Protein AF-A0A2E7IJ55-F1 (afdb_monomer_lite)

Secondary structure (DSSP, 8-state):
-HHHHHHHHHHHHHHHHHHHHH-TT--PPPPPHHHHHSSEEEETTEEEEEPPPEEETTEEE--EESSS-TT-----EE-BTTTTBSGGGTEEE-BTTB-EEEEEE---SSHHHHHHHHHHHHHHHHHTSEEEEEEEEEEEEEEEETTEEEEEEEEEEEEEE--TTPPPEEEEEEEEETTEEEEEEEE-S-TTTTT-----TT--EEEEEEES--TT--HHHHHHHHHHHHHHHHHHHH---EEEEEEEEE-STT--EEEEEEEEEEEEEEEEEEEEEEEE--TTSPPEEEEEEEE----

Foldseek 3Di:
DVQLVLQLVQLQVQVVVVCCVPPVPDPDDRDDSVQSVAQWDADPNQIWGWEDWDDDPPGTHIHIDSDPPSPPDLPAAAADLQVCVVVCNFKFAQDPVFGKFKFKFAADPDPVNSVVNSVVLRVVVLLLQWKKKKKKKWKWKWKDKPPDIDIDIDIDIDIGGDPPDRADWDWDHWHDYDRMIMTMIGGDDDPPPSDPVPPDPPWAKFKFKDFDADPVRDPSVSQVVQSRNSVVRSQVVVDKDFPDWDWDWDDDPDIIMIIIMTIIIGIDIFTKHWRMWGWNDDVVGGIMIMTMIITHDDD

pLDDT: mean 72.98, std 12.73, range [41.62, 91.88]

Radius of gyration: 24.18 Å; chains: 1; bounding box: 62×49×76 Å

Structure (mmCIF, N/CA/C/O backbone):
data_AF-A0A2E7IJ55-F1
#
_entry.id   AF-A0A2E7IJ55-F1
#
loop_
_atom_site.group_PDB
_atom_site.id
_atom_site.type_symbol
_atom_site.label_atom_id
_atom_site.label_alt_id
_atom_site.label_comp_id
_atom_site.label_asym_id
_atom_site.label_entity_id
_atom_site.label_seq_id
_atom_site.pdbx_PDB_ins_code
_atom_site.Cartn_x
_atom_site.Cartn_y
_atom_site.Cartn_z
_atom_site.occupancy
_atom_site.B_iso_or_equiv
_atom_site.auth_seq_id
_atom_site.auth_comp_id
_atom_site.auth_asym_id
_atom_site.auth_atom_id
_atom_site.pdbx_PDB_model_num
ATOM 1 N N . MET A 1 1 ? -5.098 1.304 41.381 1.00 43.41 1 MET A N 1
ATOM 2 C CA . MET A 1 1 ? -4.879 2.755 41.183 1.00 43.41 1 MET A CA 1
ATOM 3 C C . MET A 1 1 ? -4.094 3.105 39.908 1.00 43.41 1 MET A C 1
ATOM 5 O O . MET A 1 1 ? -4.356 4.162 39.362 1.00 43.41 1 MET A O 1
ATOM 9 N N . ASN A 1 2 ? -3.230 2.239 39.348 1.00 54.25 2 ASN A N 1
ATOM 10 C CA . ASN A 1 2 ? -2.450 2.571 38.132 1.00 54.25 2 ASN A CA 1
ATOM 11 C C . ASN A 1 2 ? -3.228 2.546 36.795 1.00 54.25 2 ASN A C 1
ATOM 13 O O . ASN A 1 2 ? -2.790 3.169 35.832 1.00 54.25 2 ASN A O 1
ATOM 17 N N . GLY A 1 3 ? -4.371 1.852 36.720 1.00 56.28 3 GLY A N 1
ATOM 18 C CA . GLY A 1 3 ? -5.164 1.738 35.485 1.00 56.28 3 GLY A CA 1
ATOM 19 C C . GLY A 1 3 ? -5.800 3.061 35.047 1.00 56.28 3 GLY A C 1
ATOM 20 O O . GLY A 1 3 ? -5.590 3.494 33.923 1.00 56.28 3 GLY A O 1
ATOM 21 N N . GLN A 1 4 ? -6.491 3.760 35.954 1.00 64.12 4 GLN A N 1
ATOM 22 C CA . GLN A 1 4 ? -7.187 5.023 35.647 1.00 64.12 4 GLN A CA 1
ATOM 23 C C . GLN A 1 4 ? -6.240 6.140 35.179 1.00 64.12 4 GLN A C 1
ATOM 25 O O . GLN A 1 4 ? -6.573 6.886 34.262 1.00 64.12 4 GLN A O 1
ATOM 30 N N . LEU A 1 5 ? -5.030 6.213 35.744 1.00 68.62 5 LEU A N 1
ATOM 31 C CA . LEU A 1 5 ? -4.016 7.181 35.318 1.00 68.62 5 LEU A CA 1
ATOM 32 C C . LEU A 1 5 ? -3.516 6.889 33.890 1.00 68.62 5 LEU A C 1
ATOM 34 O O . LEU A 1 5 ? -3.349 7.800 33.080 1.00 68.62 5 LEU A O 1
ATOM 38 N N . ALA A 1 6 ? -3.318 5.608 33.558 1.00 66.25 6 ALA A N 1
ATOM 39 C CA . ALA A 1 6 ? -2.905 5.184 32.221 1.00 66.25 6 ALA A CA 1
ATOM 40 C C . ALA A 1 6 ? -3.990 5.463 31.165 1.00 66.25 6 ALA A C 1
ATOM 42 O O . ALA A 1 6 ? -3.679 5.894 30.053 1.00 66.25 6 ALA A O 1
ATOM 43 N N . VAL A 1 7 ? -5.262 5.276 31.530 1.00 69.69 7 VAL A N 1
ATOM 44 C CA . VAL A 1 7 ? -6.423 5.621 30.698 1.00 69.69 7 VAL A CA 1
ATOM 45 C C . VAL A 1 7 ? -6.457 7.116 30.401 1.00 69.69 7 VAL A C 1
ATOM 47 O O . VAL A 1 7 ? -6.506 7.499 29.232 1.00 69.69 7 VAL A O 1
ATOM 50 N N . ALA A 1 8 ? -6.395 7.955 31.439 1.00 72.19 8 ALA A N 1
ATOM 51 C CA . ALA A 1 8 ? -6.446 9.409 31.300 1.00 72.19 8 ALA A CA 1
ATOM 52 C C . ALA A 1 8 ? -5.318 9.919 30.391 1.00 72.19 8 ALA A C 1
ATOM 54 O O . ALA A 1 8 ? -5.567 10.668 29.445 1.00 72.19 8 ALA A O 1
ATOM 55 N N . HIS A 1 9 ? -4.096 9.410 30.585 1.00 74.25 9 HIS A N 1
ATOM 56 C CA . HIS A 1 9 ? -2.952 9.752 29.744 1.00 74.25 9 HIS A CA 1
ATOM 57 C C . HIS A 1 9 ? -3.144 9.316 28.280 1.00 74.25 9 HIS A C 1
ATOM 59 O O . HIS A 1 9 ? -2.818 10.064 27.354 1.00 74.25 9 HIS A O 1
ATOM 65 N N . SER A 1 10 ? -3.708 8.126 28.035 1.00 73.00 10 SER A N 1
ATOM 66 C CA . SER A 1 10 ? -4.014 7.677 26.670 1.00 73.00 10 SER A CA 1
ATOM 67 C C . SER A 1 10 ? -5.086 8.539 26.003 1.00 73.00 10 SER A C 1
ATOM 69 O O . SER A 1 10 ? -4.932 8.892 24.833 1.00 73.00 10 SER A O 1
ATOM 71 N N . ARG A 1 11 ? -6.167 8.870 26.717 1.00 76.50 11 ARG A N 1
ATOM 72 C CA . ARG A 1 11 ? -7.261 9.703 26.197 1.00 76.50 11 ARG A CA 1
ATOM 73 C C . ARG A 1 11 ? -6.762 11.111 25.870 1.00 76.50 11 ARG A C 1
ATOM 75 O O . ARG A 1 11 ? -7.024 11.621 24.783 1.00 76.50 11 ARG A O 1
ATOM 82 N N . GLN A 1 12 ? -5.941 11.690 26.743 1.00 76.81 12 GLN A N 1
ATOM 83 C CA . GLN A 1 12 ? -5.331 13.001 26.527 1.00 76.81 12 GLN A CA 1
ATOM 84 C C . GLN A 1 12 ? -4.370 13.014 25.325 1.00 76.81 12 GLN A C 1
ATOM 86 O O . GLN A 1 12 ? -4.337 13.982 24.564 1.00 76.81 12 GLN A O 1
ATOM 91 N N . ALA A 1 13 ? -3.615 11.935 25.102 1.00 72.06 13 ALA A N 1
ATOM 92 C CA . ALA A 1 13 ? -2.754 11.804 23.926 1.00 72.06 13 ALA A CA 1
ATOM 93 C C . ALA A 1 13 ? -3.558 11.708 22.615 1.00 72.06 13 ALA A C 1
ATOM 95 O O . ALA A 1 13 ? -3.203 12.362 21.630 1.00 72.06 13 ALA A O 1
ATOM 96 N N . ALA A 1 14 ? -4.651 10.936 22.604 1.00 69.56 14 ALA A N 1
ATOM 97 C CA . ALA A 1 14 ? -5.550 10.833 21.452 1.00 69.56 14 ALA A CA 1
ATOM 98 C C . ALA A 1 14 ? -6.168 12.196 21.100 1.00 69.56 14 ALA A C 1
ATOM 100 O O . ALA A 1 14 ? -6.183 12.592 19.934 1.00 69.56 14 ALA A O 1
ATOM 101 N N . LEU A 1 15 ? -6.585 12.949 22.118 1.00 73.00 15 LEU A N 1
ATOM 102 C CA . LEU A 1 15 ? -7.134 14.296 21.981 1.00 73.00 15 LEU A CA 1
ATOM 103 C C . LEU A 1 15 ? -6.154 15.303 21.410 1.00 73.00 15 LEU A C 1
ATOM 105 O O . LEU A 1 15 ? -6.480 15.970 20.434 1.00 73.00 15 LEU A O 1
ATOM 109 N N . ARG A 1 16 ? -4.939 15.378 21.967 1.00 71.56 16 ARG A N 1
ATOM 110 C CA . ARG A 1 16 ? -3.896 16.268 21.436 1.00 71.56 16 ARG A CA 1
ATOM 111 C C . ARG A 1 16 ? -3.667 16.007 19.954 1.00 71.56 16 ARG A C 1
ATOM 113 O O . ARG A 1 16 ? -3.487 16.938 19.175 1.00 71.56 16 ARG A O 1
ATOM 120 N N . ARG A 1 17 ? -3.698 14.736 19.543 1.00 68.94 17 ARG A N 1
ATOM 121 C CA . ARG A 1 17 ? -3.540 14.377 18.136 1.00 68.94 17 ARG A CA 1
ATOM 122 C C . ARG A 1 17 ? -4.743 14.795 17.291 1.00 68.94 17 ARG A C 1
ATOM 124 O O . ARG A 1 17 ? -4.533 15.320 16.203 1.00 68.94 17 ARG A O 1
ATOM 131 N N . ALA A 1 18 ? -5.963 14.598 17.784 1.00 67.25 18 ALA A N 1
ATOM 132 C CA . ALA A 1 18 ? -7.181 15.039 17.108 1.00 67.25 18 ALA A CA 1
ATOM 133 C C . ALA A 1 18 ? -7.216 16.569 16.939 1.00 67.25 18 ALA A C 1
ATOM 135 O O . ALA A 1 18 ? -7.477 17.052 15.843 1.00 67.25 18 ALA A O 1
ATOM 136 N N . GLN A 1 19 ? -6.857 17.328 17.975 1.00 69.81 19 GLN A N 1
ATOM 137 C CA . GLN A 1 19 ? -6.810 18.795 17.952 1.00 69.81 19 GLN A CA 1
ATOM 138 C C . GLN A 1 19 ? -5.801 19.333 16.930 1.00 69.81 19 GLN A C 1
ATOM 140 O O . GLN A 1 19 ? -6.153 20.190 16.127 1.00 69.81 19 GLN A O 1
ATOM 145 N N . VAL A 1 20 ? -4.583 18.776 16.884 1.00 65.94 20 VAL A N 1
ATOM 146 C CA . VAL A 1 20 ? -3.567 19.156 15.880 1.00 65.94 20 VAL A CA 1
ATOM 147 C C . VAL A 1 20 ? -4.073 18.951 14.450 1.00 65.94 20 VAL A C 1
ATOM 149 O O . VAL A 1 20 ? -3.713 19.705 13.550 1.00 65.94 20 VAL A O 1
ATOM 152 N N . VAL A 1 21 ? -4.894 17.926 14.229 1.00 62.09 21 VAL A N 1
ATOM 153 C CA . VAL A 1 21 ? -5.399 17.575 12.898 1.00 62.09 21 VAL A CA 1
ATOM 154 C C . VAL A 1 21 ? -6.645 18.385 12.519 1.00 62.09 21 VAL A C 1
ATOM 156 O O . VAL A 1 21 ? -6.810 18.723 11.350 1.00 62.09 21 VAL A O 1
ATOM 159 N N . LEU A 1 22 ? -7.524 18.686 13.476 1.00 61.50 22 LEU A N 1
ATOM 160 C CA . LEU A 1 22 ? -8.863 19.226 13.211 1.00 61.50 22 LEU A CA 1
ATOM 161 C C . LEU A 1 22 ? -8.999 20.726 13.490 1.00 61.50 22 LEU A C 1
ATOM 163 O O . LEU A 1 22 ? -9.831 21.373 12.861 1.00 61.50 22 LEU A O 1
ATOM 167 N N . ALA A 1 23 ? -8.199 21.277 14.403 1.00 59.09 23 ALA A N 1
ATOM 168 C CA . ALA A 1 23 ? -8.244 22.683 14.797 1.00 59.09 23 ALA A CA 1
ATOM 169 C C . ALA A 1 23 ? -6.822 23.241 15.027 1.00 59.09 23 ALA A C 1
ATOM 171 O O . ALA A 1 23 ? -6.487 23.662 16.134 1.00 59.09 23 ALA A O 1
ATOM 172 N N . PRO A 1 24 ? -5.956 23.270 13.992 1.00 54.06 24 PRO A N 1
ATOM 173 C CA . PRO A 1 24 ? -4.534 23.622 14.122 1.00 54.06 24 PRO A CA 1
ATOM 174 C C . PRO A 1 24 ? -4.261 25.062 14.600 1.00 54.06 24 PRO A C 1
ATOM 176 O O . PRO A 1 24 ? -3.116 25.392 14.903 1.00 54.06 24 PRO A O 1
ATOM 179 N N . HIS A 1 25 ? -5.289 25.916 14.665 1.00 52.59 25 HIS A N 1
ATOM 180 C CA . HIS A 1 25 ? -5.194 27.325 15.060 1.00 52.59 25 HIS A CA 1
ATOM 181 C C . HIS A 1 25 ? -5.970 27.671 16.341 1.00 52.59 25 HIS A C 1
ATOM 183 O O . HIS A 1 25 ? -5.949 28.828 16.755 1.00 52.59 25 HIS A O 1
ATOM 189 N N . GLU A 1 26 ? -6.628 26.705 16.989 1.00 53.97 26 GLU A N 1
ATOM 190 C CA . GLU A 1 26 ? -7.281 26.942 18.279 1.00 53.97 26 GLU A CA 1
ATOM 191 C C . GLU A 1 26 ? -6.365 26.529 19.435 1.00 53.97 26 GLU A C 1
ATOM 193 O O . GLU A 1 26 ? -6.099 25.349 19.667 1.00 53.97 26 GLU A O 1
ATOM 198 N N . SER A 1 27 ? -5.905 27.518 20.202 1.00 46.56 27 SER A N 1
ATOM 199 C CA . SER A 1 27 ? -5.270 27.304 21.502 1.00 46.56 27 SER A CA 1
ATOM 200 C C . SER A 1 27 ? -6.331 26.840 22.498 1.00 46.56 27 SER A C 1
ATOM 202 O O . SER A 1 27 ? -7.032 27.663 23.082 1.00 46.56 27 SER A O 1
ATOM 204 N N . GLN A 1 28 ? -6.481 25.531 22.686 1.00 56.62 28 GLN A N 1
ATOM 205 C CA . GLN A 1 28 ? -7.417 25.000 23.676 1.00 56.62 28 GLN A CA 1
ATOM 206 C C . GLN A 1 28 ? -6.698 24.648 24.981 1.00 56.62 28 GLN A C 1
ATOM 208 O O . GLN A 1 28 ? -5.641 24.013 24.985 1.00 56.62 28 GLN A O 1
ATOM 213 N N . SER A 1 29 ? -7.291 25.078 26.097 1.00 56.31 29 SER A N 1
ATOM 214 C CA . SER A 1 29 ? -6.850 24.755 27.454 1.00 56.31 29 SER A CA 1
ATOM 215 C C . SER A 1 29 ? -6.756 23.237 27.666 1.00 56.31 29 SER A C 1
ATOM 217 O O . SER A 1 29 ? -7.538 22.487 27.073 1.00 56.31 29 SER A O 1
ATOM 219 N N . PRO A 1 30 ? -5.829 22.755 28.515 1.00 58.97 30 PRO A N 1
ATOM 220 C CA . PRO A 1 30 ? -5.808 21.350 28.902 1.00 58.97 30 PRO A CA 1
ATOM 221 C C . PRO A 1 30 ? -7.166 20.963 29.501 1.00 58.97 30 PRO A C 1
ATOM 223 O O . PRO A 1 30 ? -7.660 21.626 30.410 1.00 58.97 30 PRO A O 1
ATOM 226 N N . LEU A 1 31 ? -7.768 19.909 28.950 1.00 64.44 31 LEU A N 1
ATOM 227 C CA . LEU A 1 31 ? -9.049 19.369 29.406 1.00 64.44 31 LEU A CA 1
ATOM 228 C C . LEU A 1 31 ? -8.930 18.857 30.846 1.00 64.44 31 LEU A C 1
ATOM 230 O O . LEU A 1 31 ? -7.876 18.344 31.231 1.00 64.44 31 LEU A O 1
ATOM 234 N N . THR A 1 32 ? -10.003 18.992 31.626 1.00 67.81 32 THR A N 1
ATOM 235 C CA . THR A 1 32 ? -10.054 18.508 33.012 1.00 67.81 32 THR A CA 1
ATOM 236 C C . THR A 1 32 ? -10.150 16.980 33.062 1.00 67.81 32 THR A C 1
ATOM 238 O O . THR A 1 32 ? -10.613 16.337 32.116 1.00 67.81 32 THR A O 1
ATOM 241 N N . ASP A 1 33 ? -9.753 16.377 34.185 1.00 66.25 33 ASP A N 1
ATOM 242 C CA . ASP A 1 33 ? -9.856 14.924 34.392 1.00 66.25 33 ASP A CA 1
ATOM 243 C C . ASP A 1 33 ? -11.303 14.411 34.245 1.00 66.25 33 ASP A C 1
ATOM 245 O O . ASP A 1 33 ? -11.531 13.300 33.768 1.00 66.25 33 ASP A O 1
ATOM 249 N N . GLU A 1 34 ? -12.295 15.246 34.563 1.00 65.75 34 GLU A N 1
ATOM 250 C CA . GLU A 1 34 ? -13.725 14.963 34.378 1.00 65.75 34 GLU A CA 1
ATOM 251 C C . GLU A 1 34 ? -14.118 14.878 32.896 1.00 65.75 34 GLU A C 1
ATOM 253 O O . GLU A 1 34 ? -14.890 14.002 32.499 1.00 65.75 34 GLU A O 1
ATOM 258 N N . GLN A 1 35 ? -13.540 15.733 32.047 1.00 67.44 35 GLN A N 1
ATOM 259 C CA . GLN A 1 35 ? -13.745 15.682 30.597 1.00 67.44 35 GLN A CA 1
ATOM 260 C C . GLN A 1 35 ? -13.053 14.467 29.969 1.00 67.44 35 GLN A C 1
ATOM 262 O O . GLN A 1 35 ? -13.577 13.888 29.020 1.00 67.44 35 GLN A O 1
ATOM 267 N N . LEU A 1 36 ? -11.908 14.044 30.512 1.00 67.12 36 LEU A N 1
ATOM 268 C CA . LEU A 1 36 ? -11.231 12.810 30.099 1.00 67.12 36 LEU A CA 1
ATOM 269 C C . LEU A 1 36 ? -11.975 11.552 30.564 1.00 67.12 36 LEU A C 1
ATOM 271 O O . LEU A 1 36 ? -11.891 10.518 29.899 1.00 67.12 36 LEU A O 1
ATOM 275 N N . ALA A 1 37 ? -12.701 11.624 31.680 1.00 67.88 37 ALA A N 1
ATOM 276 C CA . ALA A 1 37 ? -13.538 10.535 32.175 1.00 67.88 37 ALA A CA 1
ATOM 277 C C . ALA A 1 37 ? -14.821 10.353 31.345 1.00 67.88 37 ALA A C 1
ATOM 279 O O . ALA A 1 37 ? -15.319 9.229 31.233 1.00 67.88 37 ALA A O 1
ATOM 280 N N . SER A 1 38 ? -15.322 11.423 30.716 1.00 73.69 38 SER A N 1
ATOM 281 C CA . SER A 1 38 ? -16.431 11.351 29.760 1.00 73.69 38 SER A CA 1
ATOM 282 C C . SER A 1 38 ? -16.091 10.443 28.572 1.00 73.69 38 SER A C 1
ATOM 284 O O . SER A 1 38 ? -14.956 10.397 28.102 1.00 73.69 38 SER A O 1
ATOM 286 N N . ASN A 1 39 ? -17.092 9.727 28.054 1.00 74.19 39 ASN A N 1
ATOM 287 C CA . ASN A 1 39 ? -16.965 8.941 26.821 1.00 74.19 39 ASN A CA 1
ATOM 288 C C . ASN A 1 39 ? -17.218 9.780 25.561 1.00 74.19 39 ASN A C 1
ATOM 290 O O . ASN A 1 39 ? -17.130 9.253 24.458 1.00 74.19 39 ASN A O 1
ATOM 294 N N . HIS A 1 40 ? -17.551 11.059 25.718 1.00 81.06 40 HIS A N 1
ATOM 295 C CA . HIS A 1 40 ? -17.883 11.988 24.642 1.00 81.06 40 HIS A CA 1
ATOM 296 C C . HIS A 1 40 ? -17.177 13.322 24.863 1.00 81.06 40 HIS A C 1
ATOM 298 O O . HIS A 1 40 ? -17.048 13.791 25.998 1.00 81.06 40 HIS A O 1
ATOM 304 N N . ILE A 1 41 ? -16.718 13.916 23.769 1.00 79.44 41 ILE A N 1
ATOM 305 C CA . ILE A 1 41 ? -16.082 15.221 23.748 1.00 79.44 41 ILE A CA 1
ATOM 306 C C . ILE A 1 41 ? -16.354 15.928 22.424 1.00 79.44 41 ILE A C 1
ATOM 308 O O . ILE A 1 41 ? -16.249 15.329 21.359 1.00 79.44 41 ILE A O 1
ATOM 312 N N . SER A 1 42 ? -16.663 17.221 22.485 1.00 76.75 42 SER A N 1
ATOM 313 C CA . SER A 1 42 ? -16.827 18.053 21.293 1.00 76.75 42 SER A CA 1
ATOM 314 C C . SER A 1 42 ? -15.564 18.882 21.058 1.00 76.75 42 SER A C 1
ATOM 316 O O . SER A 1 42 ? -15.086 19.561 21.967 1.00 76.75 42 SER A O 1
ATOM 318 N N . ILE A 1 43 ? -15.003 18.811 19.851 1.00 72.31 43 ILE A N 1
ATOM 319 C CA . ILE A 1 43 ? -13.802 19.550 19.440 1.00 72.31 43 ILE A CA 1
ATOM 320 C C . ILE A 1 43 ? -14.143 20.312 18.163 1.00 72.31 43 ILE A C 1
ATOM 322 O O . ILE A 1 43 ? -14.501 19.697 17.158 1.00 72.31 43 ILE A O 1
ATOM 326 N N . ALA A 1 44 ? -14.031 21.645 18.196 1.00 68.88 44 ALA A N 1
ATOM 327 C CA . ALA A 1 44 ? -14.323 22.522 17.056 1.00 68.88 44 ALA A CA 1
ATOM 328 C C . ALA A 1 44 ? -15.707 22.253 16.414 1.00 68.88 44 ALA A C 1
ATOM 330 O O . ALA A 1 44 ? -15.847 22.202 15.192 1.00 68.88 44 ALA A O 1
ATOM 331 N N . GLY A 1 45 ? -16.729 22.015 17.248 1.00 70.56 45 GLY A N 1
ATOM 332 C CA . GLY A 1 45 ? -18.105 21.745 16.810 1.00 70.56 45 GLY A CA 1
ATOM 333 C C . GLY A 1 45 ? -18.344 20.348 16.224 1.00 70.56 45 GLY A C 1
ATOM 334 O O . GLY A 1 45 ? -19.426 20.094 15.700 1.00 70.56 45 GLY A O 1
ATOM 335 N N . LYS A 1 46 ? -17.358 19.445 16.291 1.00 71.38 46 LYS A N 1
ATOM 336 C CA . LYS A 1 46 ? -17.504 18.032 15.921 1.00 71.38 46 LYS A CA 1
ATOM 337 C C . LYS A 1 46 ? -17.473 17.156 17.162 1.00 71.38 46 LYS A C 1
ATOM 339 O O . LYS A 1 46 ? -16.591 17.303 18.008 1.00 71.38 46 LYS A O 1
ATOM 344 N N . ASP A 1 47 ? -18.403 16.215 17.223 1.00 78.38 47 ASP A N 1
ATOM 345 C CA . ASP A 1 47 ? -18.490 15.264 18.320 1.00 78.38 47 ASP A CA 1
ATOM 346 C C . ASP A 1 47 ? -17.562 14.072 18.105 1.00 78.38 47 ASP A C 1
ATOM 348 O O . ASP A 1 47 ? -17.501 13.470 17.030 1.00 78.38 47 ASP A O 1
ATOM 352 N N . PHE A 1 48 ? -16.839 13.738 19.167 1.00 77.19 48 PHE A N 1
ATOM 353 C CA . PHE A 1 48 ? -15.973 12.582 19.254 1.00 77.19 48 PHE A CA 1
ATOM 354 C C . PHE A 1 48 ? -16.334 11.748 20.470 1.00 77.19 48 PHE A C 1
ATOM 356 O O . PHE A 1 48 ? -16.771 12.251 21.504 1.00 77.19 48 PHE A O 1
ATOM 363 N N . TYR A 1 49 ? -16.093 10.456 20.352 1.00 79.12 49 TYR A N 1
ATOM 364 C CA . TYR A 1 49 ? -16.431 9.472 21.356 1.00 79.12 49 TYR A CA 1
ATOM 365 C C . TYR A 1 49 ? -15.193 8.633 21.663 1.00 79.12 49 TYR A C 1
ATOM 367 O O . TYR A 1 49 ? -14.507 8.159 20.753 1.00 79.12 49 TYR A O 1
ATOM 375 N N . PHE A 1 50 ? -14.878 8.468 22.945 1.00 74.50 50 PHE A N 1
ATOM 376 C CA . PHE A 1 50 ? -13.779 7.620 23.390 1.00 74.50 50 PHE A CA 1
ATOM 377 C C . PHE A 1 50 ? -14.180 6.152 23.329 1.00 74.50 50 PHE A C 1
ATOM 379 O O . PHE A 1 50 ? -15.214 5.742 23.861 1.00 74.50 50 PHE A O 1
ATOM 386 N N . SER A 1 51 ? -13.317 5.335 22.734 1.00 70.38 51 SER A N 1
ATOM 3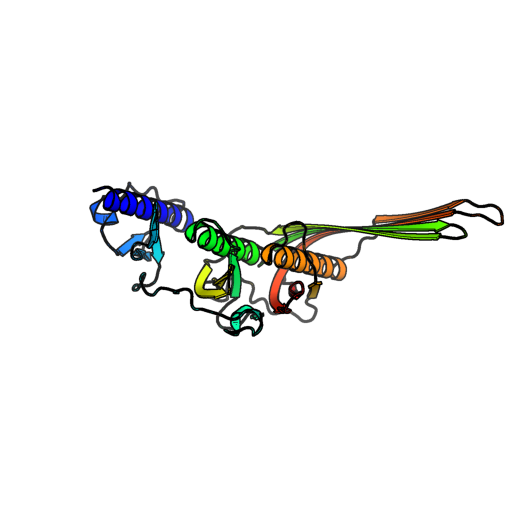87 C CA . SER A 1 51 ? -13.458 3.888 22.802 1.00 70.38 51 SER A CA 1
ATOM 388 C C . SER A 1 51 ? -13.202 3.378 24.221 1.00 70.38 51 SER A C 1
ATOM 390 O O . SER A 1 51 ? -12.400 3.944 24.974 1.00 70.38 51 SER A O 1
ATOM 392 N N . ARG A 1 52 ? -13.787 2.218 24.536 1.00 66.31 52 ARG A N 1
ATOM 393 C CA . ARG A 1 52 ? -13.414 1.375 25.674 1.00 66.31 52 ARG A CA 1
ATOM 394 C C . ARG A 1 52 ? -11.929 1.091 25.617 1.00 66.31 52 ARG A C 1
ATOM 396 O O . ARG A 1 52 ? -11.309 1.004 24.553 1.00 66.31 52 ARG A O 1
ATOM 403 N N . GLU A 1 53 ? -11.408 0.907 26.809 1.00 67.56 53 GLU A N 1
ATOM 404 C CA . GLU A 1 53 ? -10.002 0.703 27.056 1.00 67.56 53 GLU A CA 1
ATOM 405 C C . GLU A 1 53 ? -9.563 -0.652 26.508 1.00 67.56 53 GLU A C 1
ATOM 407 O O . GLU A 1 53 ? -10.151 -1.698 26.793 1.00 67.56 53 GLU A O 1
ATOM 412 N N . PHE A 1 54 ? -8.538 -0.625 25.664 1.00 62.12 54 PHE A N 1
ATOM 413 C CA . PHE A 1 54 ? -7.831 -1.820 25.248 1.00 62.12 54 PHE A CA 1
ATOM 414 C C . PHE A 1 54 ? -6.668 -2.034 26.209 1.00 62.12 54 PHE A C 1
ATOM 416 O O . PHE A 1 54 ? -5.635 -1.365 26.113 1.00 62.12 54 PHE A O 1
ATOM 423 N N . GLU A 1 55 ? -6.866 -2.941 27.159 1.00 60.31 55 GLU A N 1
ATOM 424 C CA . GLU A 1 55 ? -5.842 -3.341 28.114 1.00 60.31 55 GLU A CA 1
ATOM 425 C C . GLU A 1 55 ? -4.967 -4.450 27.520 1.00 60.31 55 GLU A C 1
ATOM 427 O O . GLU A 1 55 ? -5.445 -5.456 26.996 1.00 60.31 55 GLU A O 1
ATOM 432 N N . THR A 1 56 ? -3.655 -4.260 27.602 1.00 54.81 56 THR A N 1
ATOM 433 C CA . THR A 1 56 ? -2.641 -5.271 27.272 1.00 54.81 56 THR A CA 1
ATOM 434 C C . THR A 1 56 ? -1.707 -5.452 28.466 1.00 54.81 56 THR A C 1
ATOM 436 O O . THR A 1 56 ? -1.789 -4.687 29.426 1.00 54.81 56 THR A O 1
ATOM 439 N N . SER A 1 57 ? -0.799 -6.433 28.418 1.00 48.44 57 SER A N 1
ATOM 440 C CA . SER A 1 57 ? 0.167 -6.774 29.478 1.00 48.44 57 SER A CA 1
ATOM 441 C C . SER A 1 57 ? 1.245 -5.695 29.726 1.00 48.44 57 SER A C 1
ATOM 443 O O . SER A 1 57 ? 2.439 -5.980 29.668 1.00 48.44 57 SER A O 1
ATOM 445 N N . GLY A 1 58 ? 0.839 -4.444 29.949 1.00 54.09 58 GLY A N 1
ATOM 446 C CA . GLY A 1 58 ? 1.716 -3.306 30.228 1.00 54.09 58 GLY A CA 1
ATOM 447 C C . GLY A 1 58 ? 1.185 -1.938 29.792 1.00 54.09 58 GLY A C 1
ATOM 448 O O . GLY A 1 58 ? 1.864 -0.943 30.026 1.00 54.09 58 GLY A O 1
ATOM 449 N N . ALA A 1 59 ? 0.016 -1.847 29.147 1.00 55.31 59 ALA A N 1
ATOM 450 C CA . ALA A 1 59 ? -0.510 -0.561 28.691 1.00 55.31 59 ALA A CA 1
ATOM 451 C C . ALA A 1 59 ? -2.021 -0.576 28.440 1.00 55.31 59 ALA A C 1
ATOM 453 O O . ALA A 1 59 ? -2.585 -1.608 28.068 1.00 55.31 59 ALA A O 1
ATOM 454 N N . VAL A 1 60 ? -2.629 0.603 28.591 1.00 63.44 60 VAL A N 1
ATOM 455 C CA . VAL A 1 60 ? -4.051 0.865 28.356 1.00 63.44 60 VAL A CA 1
ATOM 456 C C . VAL A 1 60 ? -4.199 1.878 27.225 1.00 63.44 60 VAL A C 1
ATOM 458 O O . VAL A 1 60 ? -3.483 2.881 27.201 1.00 63.44 60 VAL A O 1
ATOM 461 N N . PHE A 1 61 ? -5.106 1.609 26.284 1.00 64.69 61 PHE A N 1
ATOM 462 C CA . PHE A 1 61 ? -5.331 2.464 25.117 1.00 64.69 61 PHE A CA 1
ATOM 463 C C . PHE A 1 61 ? -6.791 2.845 24.950 1.00 64.69 61 PHE A C 1
ATOM 465 O O . PHE A 1 61 ? -7.675 2.006 25.082 1.00 64.69 61 PHE A O 1
ATOM 472 N N . SER A 1 62 ? -7.021 4.093 24.566 1.00 63.50 62 SER A N 1
ATOM 473 C CA . SER A 1 62 ? -8.305 4.590 24.080 1.00 63.50 62 SER A CA 1
ATOM 474 C C . SER A 1 62 ? -8.065 5.407 22.811 1.00 63.50 62 SER A C 1
ATOM 476 O O . SER A 1 62 ? -7.052 6.106 22.705 1.00 63.50 62 SER A O 1
ATOM 478 N N . TYR A 1 63 ? -8.957 5.278 21.833 1.00 69.81 63 TYR A N 1
ATOM 479 C CA . TYR A 1 63 ? -8.956 6.065 20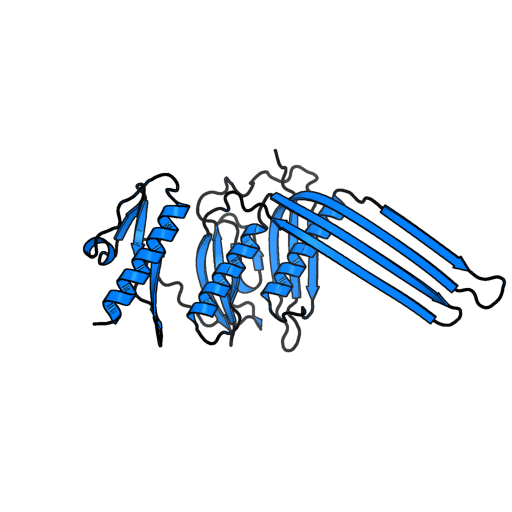.601 1.00 69.81 63 TYR A CA 1
ATOM 480 C C . TYR A 1 63 ? -10.240 6.890 20.499 1.00 69.81 63 TYR A C 1
ATOM 482 O O . TYR A 1 63 ? -11.227 6.612 21.177 1.00 69.81 63 TYR A O 1
ATOM 490 N N . LEU A 1 64 ? -10.206 7.916 19.650 1.00 73.31 64 LEU A N 1
ATOM 491 C CA . LEU A 1 64 ? -11.358 8.765 19.358 1.00 73.31 64 LEU A CA 1
ATOM 492 C C . LEU A 1 64 ? -12.044 8.282 18.082 1.00 73.31 64 LEU A C 1
ATOM 494 O O . LEU A 1 64 ? -11.382 8.037 17.073 1.00 73.31 64 LEU A O 1
ATOM 498 N N . SER A 1 65 ? -13.365 8.171 18.136 1.00 68.75 65 SER A N 1
ATOM 499 C CA . SER A 1 65 ? -14.239 7.901 16.997 1.00 68.75 65 SER A CA 1
ATOM 500 C C . SER A 1 65 ? -15.154 9.097 16.758 1.00 68.75 65 SER A C 1
ATOM 502 O O . SER A 1 65 ? -15.520 9.781 17.706 1.00 68.75 65 SER A O 1
ATOM 504 N N . THR A 1 66 ? -15.551 9.341 15.512 1.00 69.31 66 THR A N 1
ATOM 505 C CA . THR A 1 66 ? -16.654 10.267 15.185 1.00 69.31 66 THR A CA 1
ATOM 506 C C . THR A 1 66 ? -18.025 9.597 15.288 1.00 69.31 66 THR A C 1
ATOM 508 O O . THR A 1 66 ? -19.046 10.252 15.119 1.00 69.31 66 THR A O 1
ATOM 511 N N . ASP A 1 67 ? -18.053 8.282 15.503 1.00 64.06 67 ASP A N 1
ATOM 512 C CA . ASP A 1 67 ? -19.274 7.498 15.669 1.00 64.06 67 ASP A CA 1
ATOM 513 C C . ASP A 1 67 ? -19.647 7.399 17.155 1.00 64.06 67 ASP A C 1
ATOM 515 O O . ASP A 1 67 ? -18.770 7.162 17.993 1.00 64.06 67 ASP A O 1
ATOM 519 N N . ALA A 1 68 ? -20.938 7.559 17.464 1.00 64.50 68 ALA A N 1
ATOM 520 C CA . ALA A 1 68 ? -21.480 7.523 18.823 1.00 64.50 68 ALA A CA 1
ATOM 521 C C . ALA A 1 68 ? -21.231 6.177 19.508 1.00 64.50 68 ALA A C 1
ATOM 523 O O . ALA A 1 68 ? -21.017 6.121 20.722 1.00 64.50 68 ALA A O 1
ATOM 524 N N . ASP A 1 69 ? -21.177 5.096 18.726 1.00 64.19 69 ASP A N 1
ATOM 525 C CA . ASP A 1 69 ? -20.663 3.822 19.203 1.00 64.19 69 ASP A CA 1
ATOM 526 C C . ASP A 1 69 ? -19.155 3.705 18.934 1.00 64.19 69 ASP A C 1
ATOM 528 O O . ASP A 1 69 ? -18.697 2.917 18.110 1.00 64.19 69 ASP A O 1
ATOM 532 N N . ALA A 1 70 ? -18.337 4.446 19.689 1.00 55.56 70 ALA A N 1
ATOM 533 C CA . ALA A 1 70 ? -16.877 4.264 19.683 1.00 55.56 70 ALA A CA 1
ATOM 534 C C . ALA A 1 70 ? -16.431 2.851 20.113 1.00 55.56 70 ALA A C 1
ATOM 536 O O . ALA A 1 70 ? -15.252 2.505 20.010 1.00 55.56 70 ALA A O 1
ATOM 537 N N . ASN A 1 71 ? -17.366 2.044 20.625 1.00 52.53 71 ASN A N 1
ATOM 538 C CA . ASN A 1 71 ? -17.185 0.654 21.013 1.00 52.53 71 ASN A CA 1
ATOM 539 C C . ASN A 1 71 ? -17.709 -0.343 19.993 1.00 52.53 71 ASN A C 1
ATOM 541 O O . ASN A 1 71 ? -17.498 -1.543 20.216 1.00 52.53 71 ASN A O 1
ATOM 545 N N . ALA A 1 72 ? -18.312 0.116 18.892 1.00 54.53 72 ALA A N 1
ATOM 546 C CA . ALA A 1 72 ? -18.523 -0.663 17.686 1.00 54.53 72 ALA A CA 1
ATOM 547 C C . ALA A 1 72 ? -17.135 -0.985 17.139 1.00 54.53 72 ALA A C 1
ATOM 549 O O . ALA A 1 72 ? -16.589 -0.346 16.241 1.00 54.53 72 ALA A O 1
ATOM 550 N N . LYS A 1 73 ? -16.497 -1.961 17.784 1.00 55.34 73 LYS A N 1
ATOM 551 C CA . LYS A 1 73 ? -15.205 -2.485 17.399 1.00 55.34 73 LYS A CA 1
ATOM 552 C C . LYS A 1 73 ? -15.316 -2.831 15.914 1.00 55.34 73 LYS A C 1
ATOM 554 O O . LYS A 1 73 ? -16.316 -3.384 15.463 1.00 55.34 73 LYS A O 1
ATOM 559 N N . CYS A 1 74 ? -14.238 -2.610 15.180 1.00 59.72 74 CYS A N 1
ATOM 560 C CA . CYS A 1 74 ? -13.897 -3.507 14.087 1.00 59.72 74 CYS A CA 1
ATOM 561 C C . CYS A 1 74 ? -13.101 -4.659 14.720 1.00 59.72 74 CYS A C 1
ATOM 563 O O . CYS A 1 74 ? -11.871 -4.619 14.618 1.00 59.72 74 CYS A O 1
ATOM 565 N N . PRO A 1 75 ? -13.716 -5.610 15.470 1.00 64.81 75 PRO A N 1
ATOM 566 C CA . PRO A 1 75 ? -12.949 -6.684 16.079 1.00 64.81 75 PRO A CA 1
ATOM 567 C C . PRO A 1 75 ? -12.260 -7.443 14.955 1.00 64.81 75 PRO A C 1
ATOM 569 O O . PRO A 1 75 ? -12.854 -7.667 13.898 1.00 64.81 75 PRO A O 1
ATOM 572 N N . ALA A 1 76 ? -11.005 -7.815 15.174 1.00 71.12 76 ALA A N 1
ATOM 573 C CA . ALA A 1 76 ? -10.291 -8.544 14.149 1.00 71.12 76 ALA A CA 1
ATOM 574 C C . ALA A 1 76 ? -10.883 -9.949 14.046 1.00 71.12 76 ALA A C 1
ATOM 576 O O . ALA A 1 76 ? -10.719 -10.781 14.940 1.00 71.12 76 ALA A O 1
ATOM 577 N N . ILE A 1 77 ? -11.625 -10.190 12.969 1.00 80.69 77 ILE A N 1
ATOM 578 C CA . ILE A 1 77 ? -12.184 -11.506 12.676 1.00 80.69 77 ILE A CA 1
ATOM 579 C C . ILE A 1 77 ? -11.074 -12.423 12.166 1.00 80.69 77 ILE A C 1
ATOM 581 O O . ILE A 1 77 ? -10.079 -11.961 11.611 1.00 80.69 77 ILE A O 1
ATOM 585 N N . ARG A 1 78 ? -11.232 -13.738 12.308 1.00 85.06 78 ARG A N 1
ATOM 586 C CA . ARG A 1 78 ? -10.348 -14.663 11.592 1.00 85.06 78 ARG A CA 1
ATOM 587 C C . ARG A 1 78 ? -10.651 -14.583 10.099 1.00 85.06 78 ARG A C 1
ATOM 589 O O . ARG A 1 78 ? -11.815 -14.612 9.708 1.00 85.06 78 ARG A O 1
ATOM 596 N N . CYS A 1 79 ? -9.608 -14.482 9.291 1.00 87.94 79 CYS A N 1
ATOM 597 C CA . CYS A 1 79 ? -9.696 -14.466 7.838 1.00 87.94 79 CYS A CA 1
ATOM 598 C C . CYS A 1 79 ? -8.771 -15.515 7.227 1.00 87.94 79 CYS A C 1
ATOM 600 O O . CYS A 1 79 ? -7.932 -16.099 7.909 1.00 87.94 79 CYS A O 1
ATOM 602 N N . SER A 1 80 ? -8.948 -15.766 5.933 1.00 88.75 80 SER A N 1
ATOM 603 C CA . SER A 1 80 ? -8.043 -16.594 5.150 1.00 88.75 80 SER A CA 1
ATOM 604 C C . SER A 1 80 ? -7.508 -15.766 4.000 1.00 88.75 80 SER A C 1
ATOM 606 O O . SER A 1 80 ? -8.218 -15.516 3.021 1.00 88.75 80 SER A O 1
ATOM 608 N N . ALA A 1 81 ? -6.236 -15.372 4.093 1.00 85.31 81 ALA A N 1
ATOM 609 C CA . ALA A 1 81 ? -5.589 -14.664 3.009 1.00 85.31 81 ALA A CA 1
ATOM 610 C C . ALA A 1 81 ? -5.544 -15.533 1.767 1.00 85.31 81 ALA A C 1
ATOM 612 O O . ALA A 1 81 ? -5.999 -15.090 0.724 1.00 85.31 81 ALA A O 1
ATOM 613 N N . ALA A 1 82 ? -5.144 -16.801 1.898 1.00 85.00 82 ALA A N 1
ATOM 614 C CA . ALA A 1 82 ? -5.085 -17.762 0.796 1.00 85.00 82 ALA A CA 1
ATOM 615 C C . ALA A 1 82 ? -6.387 -17.882 -0.021 1.00 85.00 82 ALA A C 1
ATOM 617 O O . ALA A 1 82 ? -6.321 -18.160 -1.216 1.00 85.00 82 ALA A O 1
ATOM 618 N N . ARG A 1 83 ? -7.549 -17.673 0.609 1.00 86.38 83 ARG A N 1
ATOM 619 C CA . ARG A 1 83 ? -8.867 -17.733 -0.043 1.00 86.38 83 ARG A CA 1
ATOM 620 C C . ARG A 1 83 ? -9.447 -16.367 -0.390 1.00 86.38 83 ARG A C 1
ATOM 622 O O . ARG A 1 83 ? -10.519 -16.308 -0.979 1.00 86.38 83 ARG A O 1
ATOM 629 N N . CYS A 1 84 ? -8.760 -15.283 -0.037 1.00 85.94 84 CYS A N 1
ATOM 630 C CA . CYS A 1 84 ? -9.282 -13.928 -0.156 1.00 85.94 84 CYS A CA 1
ATOM 631 C C . CYS A 1 84 ? -10.617 -13.755 0.578 1.00 85.94 84 CYS A C 1
ATOM 633 O O . CYS A 1 84 ? -11.557 -13.148 0.067 1.00 85.94 84 CYS A O 1
ATOM 635 N N . GLU A 1 85 ? -10.699 -14.321 1.782 1.00 87.06 85 GLU A N 1
ATOM 636 C CA . GLU A 1 85 ? -11.883 -14.282 2.634 1.00 87.06 85 GLU A CA 1
ATOM 637 C C . GLU A 1 85 ? -11.574 -13.454 3.878 1.00 87.06 85 GLU A C 1
ATOM 639 O O . GLU A 1 85 ? -10.758 -13.897 4.687 1.00 87.06 85 GLU A O 1
ATOM 644 N N . PRO A 1 86 ? -12.213 -12.289 4.079 1.00 85.12 86 PRO A N 1
ATOM 645 C CA . PRO A 1 86 ? -13.267 -11.676 3.254 1.00 85.12 86 PRO A CA 1
ATOM 646 C C . PRO A 1 86 ? -12.754 -11.029 1.949 1.00 85.12 86 PRO A C 1
ATOM 648 O O . PRO A 1 86 ? -11.597 -10.629 1.860 1.00 85.12 86 PRO A O 1
ATOM 651 N N . LYS A 1 87 ? -13.647 -10.861 0.953 1.00 84.50 87 LYS A N 1
ATOM 652 C CA . LYS A 1 87 ? -13.315 -10.423 -0.427 1.00 84.50 87 LYS A CA 1
ATOM 653 C C . LYS A 1 87 ? -12.456 -9.156 -0.519 1.00 84.50 87 LYS A C 1
ATOM 655 O O . LYS A 1 87 ? -11.643 -9.045 -1.432 1.00 84.50 87 LYS A O 1
ATOM 660 N N . TRP A 1 88 ? -12.623 -8.221 0.418 1.00 85.19 88 TRP A N 1
ATOM 661 C CA . TRP A 1 88 ? -11.865 -6.966 0.444 1.00 85.19 88 TRP A CA 1
ATOM 662 C C . TRP A 1 88 ? -10.358 -7.175 0.650 1.00 85.19 88 TRP A C 1
ATOM 664 O O . TRP A 1 88 ? -9.566 -6.318 0.287 1.00 85.19 88 TRP A O 1
ATOM 674 N N . LEU A 1 89 ? -9.923 -8.312 1.197 1.00 85.69 89 LEU A N 1
ATOM 675 C CA . LEU A 1 89 ? -8.521 -8.545 1.540 1.00 85.69 89 LEU A CA 1
ATOM 676 C C . LEU A 1 89 ? -7.579 -8.525 0.326 1.00 85.69 89 LEU A C 1
ATOM 678 O O . LEU A 1 89 ? -6.464 -8.018 0.403 1.00 85.69 89 LEU A O 1
ATOM 682 N N . CYS A 1 90 ? -8.026 -9.098 -0.789 1.00 84.81 90 CYS A N 1
ATOM 683 C CA . CYS A 1 90 ? -7.185 -9.330 -1.961 1.00 84.81 90 CYS A CA 1
ATOM 684 C C . CYS A 1 90 ? -7.427 -8.351 -3.099 1.00 84.81 90 CYS A C 1
ATOM 686 O O . CYS A 1 90 ? -6.698 -8.396 -4.085 1.00 84.81 90 CYS A O 1
ATOM 688 N N . ARG A 1 91 ? -8.456 -7.509 -3.015 1.00 82.75 91 ARG A N 1
ATOM 689 C CA . ARG A 1 91 ? -8.752 -6.532 -4.055 1.00 82.75 91 ARG A CA 1
ATOM 690 C C . ARG A 1 91 ? -9.281 -5.267 -3.407 1.00 82.75 91 ARG A C 1
ATOM 692 O O . ARG A 1 91 ? -10.364 -5.268 -2.833 1.00 82.75 91 ARG A O 1
ATOM 699 N N . GLN A 1 92 ? -8.486 -4.217 -3.508 1.00 75.19 92 GLN A N 1
ATOM 700 C CA . GLN A 1 92 ? -8.857 -2.857 -3.171 1.00 75.19 92 GLN A CA 1
ATOM 701 C C . GLN A 1 92 ? -9.213 -2.172 -4.484 1.00 75.19 92 GLN A C 1
ATOM 703 O O . GLN A 1 92 ? -8.408 -2.155 -5.419 1.00 75.19 92 GLN A O 1
ATOM 708 N N . THR A 1 93 ? -10.432 -1.661 -4.573 1.00 67.31 93 THR A N 1
ATOM 709 C CA . THR A 1 93 ? -10.912 -0.936 -5.748 1.00 67.31 93 THR A CA 1
ATOM 710 C C . THR A 1 93 ? -11.407 0.424 -5.319 1.00 67.31 93 THR A C 1
ATOM 712 O O . THR A 1 93 ? -12.027 0.550 -4.263 1.00 67.31 93 THR A O 1
ATOM 715 N N . ARG A 1 94 ? -11.223 1.423 -6.176 1.00 66.12 94 ARG A N 1
ATOM 716 C CA . ARG A 1 94 ? -12.012 2.645 -6.074 1.00 66.12 94 ARG A CA 1
ATOM 717 C C . ARG A 1 94 ? -13.465 2.306 -6.427 1.00 66.12 94 ARG A C 1
ATOM 719 O O . ARG A 1 94 ? -13.750 1.943 -7.565 1.00 66.12 94 ARG A O 1
ATOM 726 N N . SER A 1 95 ? -14.361 2.360 -5.445 1.00 56.97 95 SER A N 1
ATOM 727 C CA . SER A 1 95 ? -15.802 2.161 -5.645 1.00 56.97 95 SER A CA 1
ATOM 728 C C . SER A 1 95 ? -16.556 3.469 -5.402 1.00 56.97 95 SER A C 1
ATOM 730 O O . SER A 1 95 ? -15.994 4.406 -4.839 1.00 56.97 95 SER A O 1
ATOM 732 N N . ASN A 1 96 ? -17.842 3.518 -5.756 1.00 48.34 96 ASN A N 1
ATOM 733 C CA . ASN A 1 96 ? -18.719 4.659 -5.451 1.00 48.34 96 ASN A CA 1
ATOM 734 C C . ASN A 1 96 ? -18.891 4.905 -3.935 1.00 48.34 96 ASN A C 1
ATOM 736 O O . ASN A 1 96 ? -19.435 5.924 -3.543 1.00 48.34 96 ASN A O 1
ATOM 740 N N . ALA A 1 97 ? -18.482 3.962 -3.075 1.00 48.44 97 ALA A N 1
ATOM 741 C CA . ALA A 1 97 ? -18.501 4.116 -1.617 1.00 48.44 97 ALA A CA 1
ATOM 742 C C . ALA A 1 97 ? -17.190 4.707 -1.060 1.00 48.44 97 ALA A C 1
ATOM 744 O O . ALA A 1 97 ? -16.997 4.744 0.157 1.00 48.44 97 ALA A O 1
ATOM 745 N N . GLY A 1 98 ? -16.283 5.125 -1.946 1.00 62.53 98 GLY A N 1
ATOM 746 C CA . GLY A 1 98 ? -14.980 5.669 -1.613 1.00 62.53 98 GLY A CA 1
ATOM 747 C C . GLY A 1 98 ? -13.822 4.756 -2.008 1.00 62.53 98 GLY A C 1
ATOM 748 O O . GLY A 1 98 ? -13.962 3.585 -2.379 1.00 62.53 98 GLY A O 1
ATOM 749 N N . ALA A 1 99 ? -12.641 5.350 -1.939 1.00 72.94 99 ALA A N 1
ATOM 750 C CA . ALA A 1 99 ? -11.364 4.703 -2.153 1.00 72.94 99 ALA A CA 1
ATOM 751 C C . ALA A 1 99 ? -10.952 3.878 -0.925 1.00 72.94 99 ALA A C 1
ATOM 753 O O . ALA A 1 99 ? -11.004 4.366 0.207 1.00 72.94 99 ALA A O 1
ATOM 754 N N . GLU A 1 100 ? -10.539 2.633 -1.157 1.00 83.62 100 GLU A N 1
ATOM 755 C CA . GLU A 1 100 ? -10.167 1.692 -0.101 1.00 83.62 100 GLU A CA 1
ATOM 756 C C . GLU A 1 100 ? -8.662 1.436 -0.087 1.00 83.62 100 GLU A C 1
ATOM 758 O O . GLU A 1 100 ? -8.012 1.354 -1.132 1.00 83.62 100 GLU A O 1
ATOM 763 N N . VAL A 1 101 ? -8.116 1.297 1.118 1.00 86.38 101 VAL A N 1
ATOM 764 C CA . VAL A 1 101 ? -6.699 1.047 1.346 1.00 86.38 101 VAL A CA 1
ATOM 765 C C . VAL A 1 101 ? -6.518 -0.111 2.322 1.00 86.38 101 VAL A C 1
ATOM 767 O O . VAL A 1 101 ? -7.129 -0.162 3.395 1.00 86.38 101 VAL A O 1
ATOM 770 N N . LEU A 1 102 ? -5.630 -1.038 1.956 1.00 89.25 102 LEU A N 1
ATOM 771 C CA . LEU A 1 102 ? -5.239 -2.165 2.795 1.00 89.25 102 LEU A CA 1
ATOM 772 C C . LEU A 1 102 ? -4.079 -1.764 3.710 1.00 89.25 102 LEU A C 1
ATOM 774 O O . LEU A 1 102 ? -2.987 -1.486 3.235 1.00 89.25 102 LEU A O 1
ATOM 778 N N . GLY A 1 103 ? -4.296 -1.809 5.019 1.00 89.19 103 GLY A N 1
ATOM 779 C CA . GLY A 1 103 ? -3.236 -1.785 6.021 1.00 89.19 103 GLY A CA 1
ATOM 780 C C . GLY A 1 103 ? -2.777 -3.193 6.371 1.00 89.19 103 GLY A C 1
ATOM 781 O O . GLY A 1 103 ? -3.609 -4.080 6.579 1.00 89.19 103 GLY A O 1
ATOM 782 N N . VAL A 1 104 ? -1.464 -3.400 6.471 1.00 89.94 104 VAL A N 1
ATOM 783 C CA . VAL A 1 104 ? -0.866 -4.691 6.835 1.00 89.94 104 VAL A CA 1
ATOM 784 C C . VAL A 1 104 ? 0.067 -4.529 8.031 1.00 89.94 104 VAL A C 1
ATOM 786 O O . VAL A 1 104 ? 1.075 -3.831 7.966 1.00 89.94 104 VAL A O 1
ATOM 789 N N . GLY A 1 105 ? -0.258 -5.219 9.122 1.00 87.75 105 GLY A N 1
ATOM 790 C CA . GLY A 1 105 ? 0.576 -5.351 10.311 1.00 87.75 105 GLY A CA 1
ATOM 791 C C . GLY A 1 105 ? 1.177 -6.748 10.383 1.00 87.75 105 GLY A C 1
ATOM 792 O O . GLY A 1 105 ? 0.479 -7.721 10.680 1.00 87.75 105 GLY A O 1
ATOM 793 N N . GLU A 1 106 ? 2.478 -6.862 10.134 1.00 86.62 106 GLU A N 1
ATOM 794 C CA . GLU A 1 106 ? 3.217 -8.112 10.349 1.00 86.62 106 GLU A CA 1
ATOM 795 C C . GLU A 1 106 ? 3.340 -8.419 11.852 1.00 86.62 106 GLU A C 1
ATOM 797 O O . GLU A 1 106 ? 3.111 -7.558 12.705 1.00 86.62 106 GLU A O 1
ATOM 802 N N . TRP A 1 107 ? 3.700 -9.657 12.184 1.00 81.62 107 TRP A N 1
ATOM 803 C CA . TRP A 1 107 ? 3.812 -10.091 13.574 1.00 81.62 107 TRP A CA 1
ATOM 804 C C . TRP A 1 107 ? 4.776 -9.222 14.383 1.00 81.62 107 TRP A C 1
ATOM 806 O O . TRP A 1 107 ? 5.896 -8.929 13.952 1.00 81.62 107 TRP A O 1
ATOM 816 N N . LYS A 1 108 ? 4.348 -8.862 15.594 1.00 76.12 108 LYS A N 1
ATOM 817 C CA . LYS A 1 108 ? 5.144 -8.142 16.588 1.00 76.12 108 LYS A CA 1
ATOM 818 C C . LYS A 1 108 ? 4.908 -8.740 17.969 1.00 76.12 108 LYS A C 1
ATOM 820 O O . LYS A 1 108 ? 3.877 -9.353 18.224 1.00 76.12 108 LYS A O 1
ATOM 825 N N . ILE A 1 109 ? 5.841 -8.464 18.880 1.00 70.00 109 ILE A N 1
ATOM 826 C CA . ILE A 1 109 ? 5.758 -8.857 20.297 1.00 70.00 109 ILE A CA 1
ATOM 827 C C . ILE A 1 109 ? 4.486 -8.296 20.959 1.00 70.00 109 ILE A C 1
ATOM 829 O O . ILE A 1 109 ? 3.913 -8.928 21.839 1.00 70.00 109 ILE A O 1
ATOM 833 N N . SER A 1 110 ? 4.020 -7.122 20.521 1.00 70.25 110 SER A N 1
ATOM 834 C CA . SER A 1 110 ? 2.798 -6.498 21.024 1.00 70.25 110 SER A CA 1
ATOM 835 C C . SER A 1 110 ? 1.741 -6.391 19.931 1.00 70.25 110 SER A C 1
ATOM 837 O O . SER A 1 110 ? 1.999 -5.818 18.869 1.00 70.25 110 SER A O 1
ATOM 839 N N . ALA A 1 111 ? 0.519 -6.837 20.242 1.00 67.19 111 ALA A N 1
ATOM 840 C CA . ALA A 1 111 ? -0.651 -6.629 19.390 1.00 67.19 111 ALA A CA 1
ATOM 841 C C . ALA A 1 111 ? -0.860 -5.138 19.081 1.00 67.19 111 ALA A C 1
ATOM 843 O O . ALA A 1 111 ? -1.186 -4.779 17.958 1.00 67.19 111 ALA A O 1
ATOM 844 N N . LYS A 1 112 ? -0.585 -4.245 20.039 1.00 66.12 112 LYS A N 1
ATOM 845 C CA . LYS A 1 112 ? -0.670 -2.795 19.824 1.00 66.12 112 LYS A CA 1
ATOM 846 C C . LYS A 1 112 ? 0.272 -2.329 18.717 1.00 66.12 112 LYS A C 1
ATOM 848 O O . LYS A 1 112 ? -0.129 -1.549 17.860 1.00 66.12 112 LYS A O 1
ATOM 853 N N . GLN A 1 113 ? 1.515 -2.806 18.733 1.00 72.06 113 GLN A N 1
ATOM 854 C CA . GLN A 1 113 ? 2.479 -2.435 17.704 1.00 72.06 113 GLN A CA 1
ATOM 855 C C . GLN A 1 113 ? 2.024 -2.946 16.339 1.00 72.06 113 GLN A C 1
ATOM 857 O O . GLN A 1 113 ? 2.049 -2.194 15.377 1.00 72.06 113 GLN A O 1
ATOM 862 N N . GLN A 1 114 ? 1.512 -4.175 16.278 1.00 79.44 114 GLN A N 1
ATOM 863 C CA . GLN A 1 114 ? 0.953 -4.732 15.050 1.00 79.44 114 GLN A CA 1
ATOM 864 C C . GLN A 1 114 ? -0.246 -3.919 14.522 1.00 79.44 114 GLN A C 1
ATOM 866 O O . GLN A 1 114 ? -0.353 -3.685 13.320 1.00 79.44 114 GLN A O 1
ATOM 871 N N . TRP A 1 115 ? -1.125 -3.445 15.409 1.00 82.44 115 TRP A N 1
ATOM 872 C CA . TRP A 1 115 ? -2.250 -2.569 15.063 1.00 82.44 115 TRP A CA 1
ATOM 873 C C . TRP A 1 115 ? -1.806 -1.203 14.535 1.00 82.44 115 TRP A C 1
ATOM 875 O O . TRP A 1 115 ? -2.364 -0.722 13.549 1.00 82.44 115 TRP A O 1
ATOM 885 N N . LEU A 1 116 ? -0.809 -0.585 15.172 1.00 79.56 116 LEU A N 1
ATOM 886 C CA . LEU A 1 116 ? -0.249 0.694 14.731 1.00 79.56 116 LEU A CA 1
ATOM 887 C C . LEU A 1 116 ? 0.526 0.559 13.421 1.00 79.56 116 LEU A C 1
ATOM 889 O O . LEU A 1 116 ? 0.413 1.432 12.568 1.00 79.56 116 LEU A O 1
ATOM 893 N N . ASP A 1 117 ? 1.267 -0.532 13.242 1.00 83.38 117 ASP A N 1
ATOM 894 C CA . ASP A 1 117 ? 1.993 -0.818 12.007 1.00 83.38 117 ASP A CA 1
ATOM 895 C C . ASP A 1 117 ? 1.013 -1.011 10.841 1.00 83.38 117 ASP A C 1
ATOM 897 O O . ASP A 1 117 ? 1.237 -0.458 9.767 1.00 83.38 117 ASP A O 1
ATOM 901 N N . ALA A 1 118 ? -0.112 -1.704 11.064 1.00 86.00 118 ALA A N 1
ATOM 902 C CA . ALA A 1 118 ? -1.174 -1.840 10.068 1.00 86.00 118 ALA A CA 1
ATOM 903 C C . ALA A 1 118 ? -1.798 -0.484 9.693 1.00 86.00 118 ALA A C 1
ATOM 905 O O . ALA A 1 118 ? -1.969 -0.191 8.508 1.00 86.00 118 ALA A O 1
ATOM 906 N N . ALA A 1 119 ? -2.079 0.369 10.682 1.00 83.06 119 ALA A N 1
ATOM 907 C CA . ALA A 1 119 ? -2.619 1.707 10.446 1.00 83.06 119 ALA A CA 1
ATOM 908 C C . ALA A 1 119 ? -1.612 2.605 9.708 1.00 83.06 119 ALA A C 1
ATOM 910 O O . ALA A 1 119 ? -1.973 3.331 8.783 1.00 83.06 119 ALA A O 1
ATOM 911 N N . LYS A 1 120 ? -0.330 2.525 10.084 1.00 83.75 120 LYS A N 1
ATOM 912 C CA . LYS A 1 120 ? 0.763 3.245 9.426 1.00 83.75 120 LYS A CA 1
ATOM 913 C C . LYS A 1 120 ? 0.912 2.804 7.971 1.00 83.75 120 LYS A C 1
ATOM 915 O O . LYS A 1 120 ? 0.975 3.658 7.097 1.00 83.75 120 LYS A O 1
ATOM 920 N N . SER A 1 121 ? 0.911 1.496 7.717 1.00 87.31 121 SER A N 1
ATOM 921 C CA . SER A 1 121 ? 0.955 0.908 6.373 1.00 87.31 121 SER A CA 1
ATOM 922 C C . SER A 1 121 ? -0.195 1.415 5.497 1.00 87.31 121 SER A C 1
ATOM 924 O O . SER A 1 121 ? 0.041 1.809 4.354 1.00 87.31 121 SER A O 1
ATOM 926 N N . ALA A 1 122 ? -1.416 1.493 6.039 1.00 86.38 122 ALA A N 1
ATOM 927 C CA . ALA A 1 122 ? -2.550 2.064 5.319 1.00 86.38 122 ALA A CA 1
ATOM 928 C C . ALA A 1 122 ? -2.350 3.554 5.010 1.00 86.38 122 ALA A C 1
ATOM 930 O O . ALA A 1 122 ? -2.610 3.985 3.892 1.00 86.38 122 ALA A O 1
ATOM 931 N N . GLY A 1 123 ? -1.851 4.339 5.969 1.00 82.31 123 GLY A N 1
ATOM 932 C CA . GLY A 1 123 ? -1.531 5.752 5.752 1.00 82.31 123 GLY A CA 1
ATOM 933 C C . GLY A 1 123 ? -0.447 5.967 4.690 1.00 82.31 123 GLY A C 1
ATOM 934 O O . GLY A 1 123 ? -0.574 6.857 3.856 1.00 82.31 123 GLY A O 1
ATOM 935 N N . GLU A 1 124 ? 0.590 5.127 4.681 1.00 83.88 124 GLU A N 1
ATOM 936 C CA . GLU A 1 124 ? 1.649 5.143 3.664 1.00 83.88 124 GLU A CA 1
ATOM 937 C C . GLU A 1 124 ? 1.095 4.824 2.268 1.00 83.88 124 GLU A C 1
ATOM 939 O O . GLU A 1 124 ? 1.442 5.500 1.306 1.00 83.88 124 GLU A O 1
ATOM 944 N N . ILE A 1 125 ? 0.196 3.840 2.145 1.00 85.44 125 ILE A N 1
ATOM 945 C CA . ILE A 1 125 ? -0.436 3.523 0.856 1.00 85.44 125 ILE A CA 1
ATOM 946 C C . ILE A 1 125 ? -1.392 4.640 0.425 1.00 85.44 125 ILE A C 1
ATOM 948 O O . ILE A 1 125 ? -1.414 5.008 -0.747 1.00 85.44 125 ILE A O 1
ATOM 952 N N . ALA A 1 126 ? -2.157 5.204 1.361 1.00 81.62 126 ALA A N 1
ATOM 953 C CA . ALA A 1 126 ? -3.054 6.325 1.108 1.00 81.62 126 ALA A CA 1
ATOM 954 C C . ALA A 1 126 ? -2.304 7.573 0.623 1.00 81.62 126 ALA A C 1
ATOM 956 O O . ALA A 1 126 ? -2.847 8.322 -0.179 1.00 81.62 126 ALA A O 1
ATOM 957 N N . ALA A 1 127 ? -1.053 7.777 1.047 1.00 80.50 127 ALA A N 1
ATOM 958 C CA . ALA A 1 127 ? -0.227 8.890 0.586 1.00 80.50 127 ALA A CA 1
ATOM 959 C C . ALA A 1 127 ? 0.027 8.869 -0.930 1.00 80.50 127 ALA A C 1
ATOM 961 O O . ALA A 1 127 ? 0.156 9.922 -1.543 1.00 80.50 127 ALA A O 1
ATOM 962 N N . TYR A 1 128 ? 0.031 7.686 -1.551 1.00 78.75 128 TYR A N 1
ATOM 963 C CA . TYR A 1 128 ? 0.139 7.539 -3.005 1.00 78.75 128 TYR A CA 1
ATOM 964 C C . TYR A 1 128 ? -1.151 7.897 -3.759 1.00 78.75 128 TYR A C 1
ATOM 966 O O . TYR A 1 128 ? -1.233 7.710 -4.965 1.00 78.75 128 TYR A O 1
ATOM 974 N N . TRP A 1 129 ? -2.187 8.382 -3.082 1.00 74.69 129 TRP A N 1
ATOM 975 C CA . TRP A 1 129 ? -3.380 8.894 -3.740 1.00 74.69 129 TRP A CA 1
ATOM 976 C C . TRP A 1 129 ? -3.232 10.406 -3.902 1.00 74.69 129 TRP A C 1
ATOM 978 O O . TRP A 1 129 ? -3.349 11.152 -2.931 1.00 74.69 129 TRP A O 1
ATOM 988 N N . GLY A 1 130 ? -2.954 10.863 -5.128 1.00 71.38 130 GLY A N 1
ATOM 989 C CA . GLY A 1 130 ? -2.826 12.283 -5.452 1.00 71.38 130 GLY A CA 1
ATOM 990 C C . GLY A 1 130 ? -1.525 12.655 -6.164 1.00 71.38 130 GLY A C 1
ATOM 991 O O . GLY A 1 130 ? -1.024 11.935 -7.030 1.00 71.38 130 GLY A O 1
ATOM 992 N N . LEU A 1 131 ? -1.010 13.848 -5.852 1.00 71.81 131 LEU A N 1
ATOM 993 C CA . LEU A 1 131 ? 0.205 14.399 -6.457 1.00 71.81 131 LEU A CA 1
ATOM 994 C C . LEU A 1 131 ? 1.450 13.712 -5.903 1.00 71.81 131 LEU A C 1
ATOM 996 O O . LEU A 1 131 ? 1.632 13.607 -4.695 1.00 71.81 131 LEU A O 1
ATOM 1000 N N . THR A 1 132 ? 2.333 13.280 -6.795 1.00 79.94 132 THR A N 1
ATOM 1001 C CA . THR A 1 132 ? 3.535 12.528 -6.449 1.00 79.94 132 THR A CA 1
ATOM 1002 C C . THR A 1 132 ? 4.685 12.921 -7.372 1.00 79.94 132 THR A C 1
ATOM 1004 O O . THR A 1 132 ? 4.520 12.963 -8.593 1.00 79.94 132 THR A O 1
ATOM 1007 N N . ASP A 1 133 ? 5.860 13.199 -6.806 1.00 80.06 133 ASP A N 1
ATOM 1008 C CA . ASP A 1 133 ? 7.086 13.337 -7.593 1.00 80.06 133 ASP A CA 1
ATOM 1009 C C . ASP A 1 133 ? 7.700 11.953 -7.813 1.00 80.06 133 ASP A C 1
ATOM 1011 O O . ASP A 1 133 ? 7.956 11.208 -6.864 1.00 80.06 133 ASP A O 1
ATOM 1015 N N . VAL A 1 134 ? 7.936 11.612 -9.076 1.00 81.44 134 VAL A N 1
ATOM 1016 C CA . VAL A 1 134 ? 8.480 10.321 -9.493 1.00 81.44 134 VAL A CA 1
ATOM 1017 C C . VAL A 1 134 ? 9.823 10.550 -10.169 1.00 81.44 134 VAL A C 1
ATOM 1019 O O . VAL A 1 134 ? 9.913 11.288 -11.151 1.00 81.44 134 VAL A O 1
ATOM 1022 N N . SER A 1 135 ? 10.852 9.882 -9.656 1.00 81.56 135 SER A N 1
ATOM 1023 C CA . SER A 1 135 ? 12.144 9.712 -10.315 1.00 81.56 135 SER A CA 1
ATOM 1024 C C . SER A 1 135 ? 12.349 8.234 -10.611 1.00 81.56 135 SER A C 1
ATOM 1026 O O . SER A 1 135 ? 12.229 7.394 -9.718 1.00 81.56 135 SER A O 1
ATOM 1028 N N . SER A 1 136 ? 12.647 7.903 -11.860 1.00 81.00 136 SER A N 1
ATOM 1029 C CA . SER A 1 136 ? 12.953 6.539 -12.281 1.00 81.00 136 SER A CA 1
ATOM 1030 C C . SER A 1 136 ? 14.215 6.552 -13.122 1.00 81.00 136 SER A C 1
ATOM 1032 O O . SER A 1 136 ? 14.207 7.085 -14.230 1.00 81.00 136 SER A O 1
ATOM 1034 N N . ASP A 1 137 ? 15.250 5.894 -12.614 1.00 80.00 137 ASP A N 1
ATOM 1035 C CA . ASP A 1 137 ? 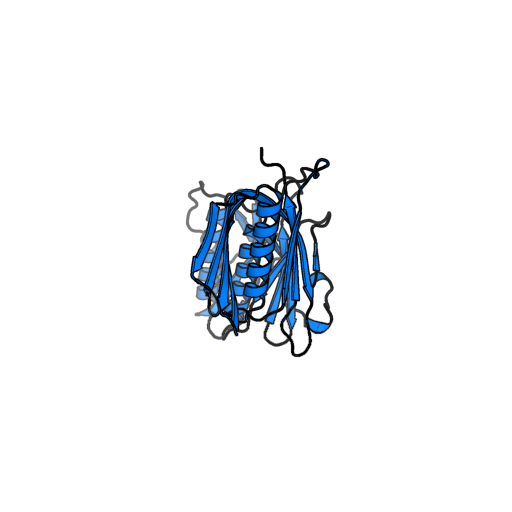16.519 5.684 -13.294 1.00 80.00 137 ASP A CA 1
ATOM 1036 C C . ASP A 1 137 ? 16.671 4.204 -13.620 1.00 80.00 137 ASP A C 1
ATOM 1038 O O . ASP A 1 137 ? 16.775 3.345 -12.740 1.00 80.00 137 ASP A O 1
ATOM 1042 N N . TYR A 1 138 ? 16.653 3.900 -14.908 1.00 79.88 138 TYR A N 1
ATOM 1043 C CA . TYR A 1 138 ? 16.845 2.564 -15.437 1.00 79.88 138 TYR A CA 1
ATOM 1044 C C . TYR A 1 138 ? 18.203 2.489 -16.124 1.00 79.88 138 TYR A C 1
ATOM 1046 O O . TYR A 1 138 ? 18.506 3.292 -17.009 1.00 79.88 138 TYR A O 1
ATOM 1054 N N . ARG A 1 139 ? 19.008 1.505 -15.730 1.00 80.75 139 ARG A N 1
ATOM 1055 C CA . ARG A 1 139 ? 20.332 1.248 -16.286 1.00 80.75 139 ARG A CA 1
ATOM 1056 C C . ARG A 1 139 ? 20.435 -0.202 -16.734 1.00 80.75 139 ARG A C 1
ATOM 1058 O O . ARG A 1 139 ? 20.257 -1.130 -15.947 1.00 80.75 139 ARG A O 1
ATOM 1065 N N . LEU A 1 140 ? 20.758 -0.385 -18.007 1.00 81.12 140 LEU A N 1
ATOM 1066 C CA . LEU A 1 140 ? 21.066 -1.676 -18.604 1.00 81.12 140 LEU A CA 1
ATOM 1067 C C . LEU A 1 140 ? 22.535 -1.693 -18.999 1.00 81.12 140 LEU A C 1
ATOM 1069 O O . LEU A 1 140 ? 22.953 -0.864 -19.799 1.00 81.12 140 LEU A O 1
ATOM 1073 N N . LEU A 1 141 ? 23.296 -2.643 -18.462 1.00 80.50 141 LEU A N 1
ATOM 1074 C CA . LEU A 1 141 ? 24.665 -2.924 -18.879 1.00 80.50 141 LEU A CA 1
ATOM 1075 C C . LEU A 1 141 ? 24.693 -4.289 -19.563 1.00 80.50 141 LEU A C 1
ATOM 1077 O O . LEU A 1 141 ? 24.385 -5.300 -18.933 1.00 80.50 141 LEU A O 1
ATOM 1081 N N . ARG A 1 142 ? 25.076 -4.333 -20.835 1.00 79.25 142 ARG A N 1
ATOM 1082 C CA . ARG A 1 142 ? 25.344 -5.576 -21.559 1.00 79.25 142 ARG A CA 1
ATOM 1083 C C . ARG A 1 142 ? 26.836 -5.713 -21.774 1.00 79.25 142 ARG A C 1
ATOM 1085 O O . ARG A 1 142 ? 27.462 -4.811 -22.322 1.00 79.25 142 ARG A O 1
ATOM 1092 N N . ALA A 1 143 ? 27.391 -6.839 -21.357 1.00 77.94 143 ALA A N 1
ATOM 1093 C CA . ALA A 1 143 ? 28.776 -7.201 -21.588 1.00 77.94 143 ALA A CA 1
ATOM 1094 C C . ALA A 1 143 ? 28.820 -8.485 -22.412 1.00 77.94 143 ALA A C 1
ATOM 1096 O O . ALA A 1 143 ? 28.351 -9.535 -21.970 1.00 77.94 143 ALA A O 1
ATOM 1097 N N . ASN A 1 144 ? 29.415 -8.398 -23.597 1.00 75.38 144 ASN A N 1
ATOM 1098 C CA . ASN A 1 144 ? 29.610 -9.538 -24.482 1.00 75.38 144 ASN A CA 1
ATOM 1099 C C . ASN A 1 144 ? 31.100 -9.834 -24.580 1.00 75.38 144 ASN A C 1
ATOM 1101 O O . ASN A 1 144 ? 31.898 -8.924 -24.798 1.00 75.38 144 ASN A O 1
ATOM 1105 N N . SER A 1 145 ? 31.454 -11.107 -24.472 1.00 72.81 145 SER A N 1
ATOM 1106 C CA . SER A 1 145 ? 32.739 -11.659 -24.889 1.00 72.81 145 SER A CA 1
ATOM 1107 C C . SER A 1 145 ? 32.502 -12.807 -25.867 1.00 72.81 145 SER A C 1
ATOM 1109 O O . SER A 1 145 ? 31.390 -13.324 -25.972 1.00 72.81 145 SER A O 1
ATOM 1111 N N . ALA A 1 146 ? 33.558 -13.266 -26.541 1.00 67.25 146 ALA A N 1
ATOM 1112 C CA . ALA A 1 146 ? 33.491 -14.365 -27.508 1.00 67.25 146 ALA A CA 1
ATOM 1113 C C . ALA A 1 146 ? 32.832 -15.667 -26.985 1.00 67.25 146 ALA A C 1
ATOM 1115 O O . ALA A 1 146 ? 32.458 -16.515 -27.792 1.00 67.25 146 ALA A O 1
ATOM 1116 N N . LYS A 1 147 ? 32.696 -15.857 -25.661 1.00 66.00 147 LYS A N 1
ATOM 1117 C CA . LYS A 1 147 ? 32.093 -17.061 -25.050 1.00 66.00 147 LYS A CA 1
ATOM 1118 C C . LYS A 1 147 ? 31.062 -16.786 -23.951 1.00 66.00 147 LYS A C 1
ATOM 1120 O O . LYS A 1 147 ? 30.484 -17.739 -23.435 1.00 66.00 147 LYS A O 1
ATOM 1125 N N . GLN A 1 148 ? 30.860 -15.536 -23.538 1.00 69.31 148 GLN A N 1
ATOM 1126 C CA . GLN A 1 148 ? 29.999 -15.205 -22.401 1.00 69.31 148 GLN A CA 1
ATOM 1127 C C . GLN A 1 148 ? 29.211 -13.926 -22.656 1.00 69.31 148 GLN A C 1
ATOM 1129 O O . GLN A 1 148 ? 29.705 -12.974 -23.256 1.00 69.31 148 GLN A O 1
ATOM 1134 N N . PHE A 1 149 ? 27.982 -13.918 -22.157 1.00 71.50 149 PHE A N 1
ATOM 1135 C CA . PHE A 1 149 ? 27.041 -12.821 -22.289 1.00 71.50 149 PHE A CA 1
ATOM 1136 C C . PHE A 1 149 ? 26.471 -12.508 -20.908 1.00 71.50 149 PHE A C 1
ATOM 1138 O O . PHE A 1 149 ? 25.865 -13.379 -20.280 1.00 71.50 149 PHE A O 1
ATOM 1145 N N . TYR A 1 150 ? 26.673 -11.282 -20.435 1.00 76.44 150 TYR A N 1
ATOM 1146 C CA . TYR A 1 150 ? 26.151 -10.813 -19.156 1.00 76.44 150 TYR A CA 1
ATOM 1147 C C . TYR A 1 150 ? 25.266 -9.594 -19.373 1.00 76.44 150 TYR A C 1
ATOM 1149 O O . TYR A 1 150 ? 25.692 -8.607 -19.967 1.00 76.44 150 TYR A O 1
ATOM 1157 N N . ASN A 1 151 ? 24.052 -9.647 -18.828 1.00 75.81 151 ASN A N 1
ATOM 1158 C CA . ASN A 1 151 ? 23.170 -8.494 -18.731 1.00 75.81 151 ASN A CA 1
ATOM 1159 C C . ASN A 1 151 ? 22.974 -8.136 -17.262 1.00 75.81 151 ASN A C 1
ATOM 1161 O O . ASN A 1 151 ? 22.488 -8.958 -16.484 1.00 75.81 151 ASN A O 1
ATOM 1165 N N . PHE A 1 152 ? 23.287 -6.896 -16.909 1.00 79.81 152 PHE A N 1
ATOM 1166 C CA . PHE A 1 152 ? 22.959 -6.314 -15.618 1.00 79.81 152 PHE A CA 1
ATOM 1167 C C . PHE A 1 152 ? 21.846 -5.292 -15.803 1.00 79.81 152 PHE A C 1
ATOM 1169 O O . PHE A 1 152 ? 21.925 -4.416 -16.665 1.00 79.81 152 PHE A O 1
ATOM 1176 N N . PHE A 1 153 ? 20.813 -5.419 -14.978 1.00 77.56 153 PHE A N 1
ATOM 1177 C CA . PHE A 1 153 ? 19.669 -4.522 -14.957 1.00 77.56 153 PHE A CA 1
ATOM 1178 C C . PHE A 1 153 ? 19.589 -3.880 -13.581 1.00 77.56 153 PHE A C 1
ATOM 1180 O O . PHE A 1 153 ? 19.508 -4.577 -12.571 1.00 77.56 153 PHE A O 1
ATOM 1187 N N . GLU A 1 154 ? 19.588 -2.558 -13.551 1.00 79.38 154 GLU A N 1
ATOM 1188 C CA . GLU A 1 154 ? 19.395 -1.772 -12.344 1.00 79.38 154 GLU A CA 1
ATOM 1189 C C . GLU A 1 154 ? 18.232 -0.812 -12.577 1.00 79.38 154 GLU A C 1
ATOM 1191 O O . GLU A 1 154 ? 18.160 -0.139 -13.604 1.00 79.38 154 GLU A O 1
ATOM 1196 N N . HIS A 1 155 ? 17.293 -0.776 -11.635 1.00 79.12 155 HIS A N 1
ATOM 1197 C CA . HIS A 1 155 ? 16.135 0.103 -11.715 1.00 79.12 155 HIS A CA 1
ATOM 1198 C C . HIS A 1 155 ? 15.904 0.754 -10.359 1.00 79.12 155 HIS A C 1
ATOM 1200 O O . HIS A 1 155 ? 15.406 0.118 -9.429 1.00 79.12 155 HIS A O 1
ATOM 1206 N N . ASN A 1 156 ? 16.283 2.023 -10.265 1.00 82.19 156 ASN A N 1
ATOM 1207 C CA . ASN A 1 156 ? 16.130 2.836 -9.072 1.00 82.19 156 ASN A CA 1
ATOM 1208 C C . ASN A 1 156 ? 14.878 3.698 -9.230 1.00 82.19 156 ASN A C 1
ATOM 1210 O O . ASN A 1 156 ? 14.776 4.500 -10.155 1.00 82.19 156 ASN A O 1
ATOM 1214 N N . ILE A 1 157 ? 13.904 3.501 -8.338 1.00 82.81 157 ILE A N 1
ATOM 1215 C CA . ILE A 1 157 ? 12.619 4.202 -8.379 1.00 82.81 157 ILE A CA 1
ATOM 1216 C C . ILE A 1 157 ? 12.402 4.930 -7.056 1.00 82.81 157 ILE A C 1
ATOM 1218 O O . ILE A 1 157 ? 12.261 4.310 -5.995 1.00 82.81 157 ILE A O 1
ATOM 1222 N N . VAL A 1 158 ? 12.322 6.252 -7.131 1.00 84.31 158 VAL A N 1
ATOM 1223 C CA . VAL A 1 158 ? 12.000 7.126 -6.006 1.00 84.31 158 VAL A CA 1
ATOM 1224 C C . VAL A 1 158 ? 10.638 7.746 -6.264 1.00 84.31 158 VAL A C 1
ATOM 1226 O O . VAL A 1 158 ? 10.417 8.386 -7.288 1.00 84.31 158 VAL A O 1
ATOM 1229 N N . VAL A 1 159 ? 9.721 7.539 -5.326 1.00 81.81 159 VAL A N 1
ATOM 1230 C CA . VAL A 1 159 ? 8.360 8.066 -5.383 1.00 81.81 159 VAL A CA 1
ATOM 1231 C C . VAL A 1 159 ? 8.122 8.829 -4.094 1.00 81.81 159 VAL A C 1
ATOM 1233 O O . VAL A 1 159 ? 8.158 8.239 -3.015 1.00 81.81 159 VAL A O 1
ATOM 1236 N N . ASN A 1 160 ? 7.920 10.137 -4.218 1.00 83.19 160 ASN A N 1
ATOM 1237 C CA . ASN A 1 160 ? 7.730 11.052 -3.103 1.00 83.19 160 ASN A CA 1
ATOM 1238 C C . ASN A 1 160 ? 6.312 11.635 -3.178 1.00 83.19 160 ASN A C 1
ATOM 1240 O O . ASN A 1 160 ? 6.080 12.573 -3.948 1.00 83.19 160 ASN A O 1
ATOM 1244 N N . PRO A 1 161 ? 5.347 11.069 -2.434 1.00 77.88 161 PRO A N 1
ATOM 1245 C CA . PRO A 1 161 ? 3.988 11.592 -2.405 1.00 77.88 161 PRO A CA 1
ATOM 1246 C C . PRO A 1 161 ? 3.928 12.966 -1.725 1.00 77.88 161 PRO A C 1
ATOM 1248 O O . PRO A 1 161 ? 4.598 13.212 -0.717 1.00 77.88 161 PRO A O 1
ATOM 1251 N N . TYR A 1 162 ? 3.094 13.863 -2.256 1.00 71.25 162 TYR A N 1
ATOM 1252 C CA . TYR A 1 162 ? 2.756 15.121 -1.596 1.00 71.25 162 TYR A CA 1
ATOM 1253 C C . TYR A 1 162 ? 1.699 14.868 -0.527 1.00 71.25 162 TYR A C 1
ATOM 1255 O O . TYR A 1 162 ? 0.515 14.727 -0.811 1.00 71.25 162 TYR A O 1
ATOM 1263 N N . ASN A 1 163 ? 2.120 14.896 0.734 1.00 62.34 163 ASN A N 1
ATOM 1264 C CA . ASN A 1 163 ? 1.233 14.662 1.878 1.00 62.34 163 ASN A CA 1
ATOM 1265 C C . ASN A 1 163 ? 0.341 15.870 2.239 1.00 62.34 163 ASN A C 1
ATOM 1267 O O . ASN A 1 163 ? -0.211 15.924 3.341 1.00 62.34 163 ASN A O 1
ATOM 1271 N N . SER A 1 164 ? 0.220 16.881 1.373 1.00 51.31 164 SER A N 1
ATOM 1272 C CA . SER A 1 164 ? -0.569 18.078 1.669 1.00 51.31 164 SER A CA 1
ATOM 1273 C C . SER A 1 164 ? -2.066 17.744 1.644 1.00 51.31 164 SER A C 1
ATOM 1275 O O . SER A 1 164 ? -2.674 17.701 0.581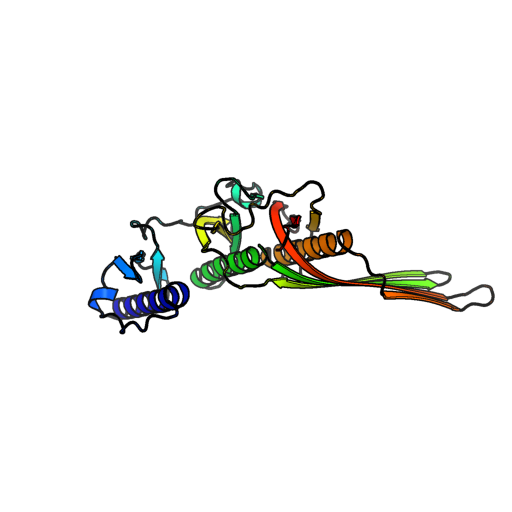 1.00 51.31 164 SER A O 1
ATOM 1277 N N . LYS A 1 165 ? -2.633 17.533 2.841 1.00 56.16 165 LYS A N 1
ATOM 1278 C CA . LYS A 1 165 ? -4.051 17.245 3.136 1.00 56.16 165 LYS A CA 1
ATOM 1279 C C . LYS A 1 165 ? -4.582 15.940 2.520 1.00 56.16 165 LYS A C 1
ATOM 1281 O O . LYS A 1 165 ? -5.488 15.958 1.693 1.00 56.16 165 LYS A O 1
ATOM 1286 N N . LEU A 1 166 ? -4.069 14.799 2.987 1.00 59.75 166 LEU A N 1
ATOM 1287 C CA . LEU A 1 166 ? -4.743 13.514 2.760 1.00 59.75 166 LEU A CA 1
ATOM 1288 C C . LEU A 1 166 ? -6.124 13.519 3.446 1.00 59.75 166 LEU A C 1
ATOM 1290 O O . LEU A 1 166 ? -6.212 13.967 4.595 1.00 59.75 166 LEU A O 1
ATOM 1294 N N . PRO A 1 167 ? -7.190 13.030 2.783 1.00 61.88 167 PRO A N 1
ATOM 1295 C CA . PRO A 1 167 ? -8.499 12.922 3.410 1.00 61.88 167 PRO A CA 1
ATOM 1296 C C . PRO A 1 167 ? -8.446 11.985 4.621 1.00 61.88 167 PRO A C 1
ATOM 1298 O O . PRO A 1 167 ? -7.599 11.092 4.711 1.00 61.88 167 PRO A O 1
ATOM 1301 N N . HIS A 1 168 ? -9.356 12.192 5.573 1.00 70.81 168 HIS A N 1
ATOM 1302 C CA . HIS A 1 168 ? -9.418 11.364 6.774 1.00 70.81 168 HIS A CA 1
ATOM 1303 C C . HIS A 1 168 ? -9.666 9.899 6.401 1.00 70.81 168 HIS A C 1
ATOM 1305 O O . HIS A 1 168 ? -10.527 9.608 5.581 1.00 70.81 168 HIS A O 1
ATOM 1311 N N . LEU A 1 169 ? -8.931 8.973 7.016 1.00 76.31 169 LEU A N 1
ATOM 1312 C CA . LEU A 1 169 ? -9.153 7.537 6.855 1.00 76.31 169 LEU A CA 1
ATOM 1313 C C . LEU A 1 169 ? -10.002 7.012 8.012 1.00 76.31 169 LEU A C 1
ATOM 1315 O O . LEU A 1 169 ? -9.694 7.249 9.180 1.00 76.31 169 LEU A O 1
ATOM 1319 N N . THR A 1 170 ? -11.032 6.238 7.690 1.00 76.38 170 THR A N 1
ATOM 1320 C CA . THR A 1 170 ? -11.858 5.516 8.658 1.00 76.38 170 THR A CA 1
ATOM 1321 C C . THR A 1 170 ? -11.630 4.020 8.517 1.00 76.38 170 THR A C 1
ATOM 1323 O O . THR A 1 170 ? -11.756 3.450 7.431 1.00 76.38 170 THR A O 1
ATOM 1326 N N . LEU A 1 171 ? -11.320 3.363 9.634 1.00 80.94 171 LEU A N 1
ATOM 1327 C CA . LEU A 1 171 ? -11.236 1.909 9.703 1.00 80.94 171 LEU A CA 1
ATOM 1328 C C . LEU A 1 171 ? -12.641 1.313 9.557 1.00 80.94 171 LEU A C 1
ATOM 1330 O O . LEU A 1 171 ? -13.535 1.650 10.330 1.00 80.94 171 LEU A O 1
ATOM 1334 N N . LYS A 1 172 ? -12.836 0.418 8.585 1.00 82.06 172 LYS A N 1
ATOM 1335 C CA . LYS A 1 172 ? -14.118 -0.277 8.368 1.00 82.06 172 LYS A CA 1
ATOM 1336 C C . LYS A 1 172 ? -14.109 -1.721 8.829 1.00 82.06 172 LYS A C 1
ATOM 1338 O O . LYS A 1 172 ? -15.116 -2.210 9.328 1.00 82.06 172 LYS A O 1
ATOM 1343 N N . ASN A 1 173 ? -13.006 -2.433 8.618 1.00 83.75 173 ASN A N 1
ATOM 1344 C CA . ASN A 1 173 ? -12.891 -3.839 8.984 1.00 83.75 173 ASN A CA 1
ATOM 1345 C C . ASN A 1 173 ? -11.456 -4.159 9.388 1.00 83.75 173 ASN A C 1
ATOM 1347 O O . ASN A 1 173 ? -10.510 -3.556 8.887 1.00 83.75 173 ASN A O 1
ATOM 1351 N N . SER A 1 174 ? -11.289 -5.154 10.251 1.00 86.12 174 SER A N 1
ATOM 1352 C CA . SER A 1 174 ? -9.984 -5.746 10.514 1.00 86.12 174 SER A CA 1
ATOM 1353 C C . SER A 1 174 ? -10.099 -7.265 10.545 1.00 86.12 174 SER A C 1
ATOM 1355 O O . SER A 1 174 ? -11.165 -7.809 10.843 1.00 86.12 174 SER A O 1
ATOM 1357 N N . CYS A 1 175 ? -9.025 -7.960 10.189 1.00 87.19 175 CYS A N 1
ATOM 1358 C CA . CYS A 1 175 ? -8.981 -9.411 10.254 1.00 87.19 175 CYS A CA 1
ATOM 1359 C C . CYS A 1 175 ? -7.566 -9.931 10.513 1.00 87.19 175 CYS A C 1
ATOM 1361 O O . CYS A 1 175 ? -6.587 -9.270 10.176 1.00 87.19 175 CYS A O 1
ATOM 1363 N N . VAL A 1 176 ? -7.454 -11.113 11.114 1.00 85.88 176 VAL A N 1
ATOM 1364 C CA . VAL A 1 176 ? -6.180 -11.791 11.379 1.00 85.88 176 VAL A CA 1
ATOM 1365 C C . VAL A 1 176 ? -6.118 -13.096 10.598 1.00 85.88 176 VAL A C 1
ATOM 1367 O O . VAL A 1 176 ? -7.042 -13.909 10.677 1.00 85.88 176 VAL A O 1
ATOM 1370 N N . ASP A 1 177 ? -5.004 -13.308 9.901 1.00 87.38 177 ASP A N 1
ATOM 1371 C CA . ASP A 1 177 ? -4.628 -14.598 9.320 1.00 87.38 177 ASP A CA 1
ATOM 1372 C C . ASP A 1 177 ? -3.229 -14.982 9.816 1.00 87.38 177 ASP A C 1
ATOM 1374 O O . ASP A 1 177 ? -2.225 -14.331 9.502 1.00 87.38 177 ASP A O 1
ATOM 1378 N N . GLY A 1 178 ? -3.175 -16.019 10.654 1.00 84.81 178 GLY A N 1
ATOM 1379 C CA . GLY A 1 178 ? -1.959 -16.458 11.327 1.00 84.81 178 GLY A CA 1
ATOM 1380 C C . GLY A 1 178 ? -1.306 -15.332 12.128 1.00 84.81 178 GLY A C 1
ATOM 1381 O O . GLY A 1 178 ? -1.818 -14.900 13.158 1.00 84.81 178 GLY A O 1
ATOM 1382 N N . SER A 1 179 ? -0.148 -14.879 11.657 1.00 84.75 179 SER A N 1
ATOM 1383 C CA . SER A 1 179 ? 0.678 -13.877 12.326 1.00 84.75 179 SER A CA 1
ATOM 1384 C C . SER A 1 179 ? 0.504 -12.460 11.760 1.00 84.75 179 SER A C 1
ATOM 1386 O O . SER A 1 179 ? 1.191 -11.541 12.202 1.00 84.75 179 SER A O 1
ATOM 1388 N N . ARG A 1 180 ? -0.419 -12.264 10.808 1.00 88.75 180 ARG A N 1
ATOM 1389 C CA . ARG A 1 180 ? -0.672 -10.982 10.137 1.00 88.75 180 ARG A CA 1
ATOM 1390 C C . ARG A 1 180 ? -2.028 -10.403 10.508 1.00 88.75 180 ARG A C 1
ATOM 1392 O O . ARG A 1 180 ? -3.032 -11.111 10.511 1.00 88.75 180 ARG A O 1
ATOM 1399 N N . LEU A 1 181 ? -2.044 -9.097 10.746 1.00 88.06 181 LEU A N 1
ATOM 1400 C CA . LEU A 1 181 ? -3.244 -8.288 10.899 1.00 88.06 181 LEU A CA 1
ATOM 1401 C C . LEU A 1 181 ? -3.467 -7.490 9.618 1.00 88.06 181 LEU A C 1
ATOM 1403 O O . LEU A 1 181 ? -2.575 -6.787 9.149 1.00 88.06 181 LEU A O 1
ATOM 1407 N N . TYR A 1 182 ? -4.680 -7.556 9.098 1.00 90.69 182 TYR A N 1
ATOM 1408 C CA . TYR A 1 182 ? -5.132 -6.783 7.958 1.00 90.69 182 TYR A CA 1
ATOM 1409 C C . TYR A 1 182 ? -6.196 -5.796 8.405 1.00 90.69 182 TYR A C 1
ATOM 1411 O O . TYR A 1 182 ? -7.071 -6.125 9.208 1.00 90.69 182 TYR A O 1
ATOM 1419 N N . GLN A 1 183 ? -6.136 -4.587 7.868 1.00 89.62 183 GLN A N 1
ATOM 1420 C CA . GLN A 1 183 ? -7.102 -3.536 8.140 1.00 89.62 183 GLN A CA 1
ATOM 1421 C C . GLN A 1 183 ? -7.588 -2.938 6.828 1.00 89.62 183 GLN A C 1
ATOM 1423 O O . GLN A 1 183 ? -6.791 -2.607 5.956 1.00 89.62 183 GLN A O 1
ATOM 1428 N N . ARG A 1 184 ? -8.901 -2.780 6.699 1.00 88.25 184 ARG A N 1
ATOM 1429 C CA . ARG A 1 184 ? -9.526 -2.079 5.583 1.00 88.25 184 ARG A CA 1
ATOM 1430 C C . ARG A 1 184 ? -9.847 -0.663 6.018 1.00 88.25 184 ARG A C 1
ATOM 1432 O O . ARG A 1 184 ? -10.690 -0.463 6.898 1.00 88.25 184 ARG A O 1
ATOM 1439 N N . TRP A 1 185 ? -9.198 0.290 5.376 1.00 85.44 185 TRP A N 1
ATOM 1440 C CA . TRP A 1 185 ? -9.410 1.712 5.580 1.00 85.44 185 TRP A CA 1
ATOM 1441 C C . TRP A 1 185 ? -10.123 2.297 4.374 1.00 85.44 185 TRP A C 1
ATOM 1443 O O . TRP A 1 185 ? -9.890 1.873 3.246 1.00 85.44 185 TRP A O 1
ATOM 1453 N N . VAL A 1 186 ? -11.006 3.255 4.617 1.00 83.44 186 VAL A N 1
ATOM 1454 C CA . VAL A 1 186 ? -11.757 3.944 3.567 1.00 83.44 186 VAL A CA 1
ATOM 1455 C C . VAL A 1 186 ? -11.661 5.433 3.839 1.00 83.44 186 VAL A C 1
ATOM 1457 O O . VAL A 1 186 ? -11.726 5.845 4.999 1.00 83.44 186 VAL A O 1
ATOM 1460 N N . PHE A 1 187 ? -11.480 6.241 2.802 1.00 77.38 187 PHE A N 1
ATOM 1461 C CA . PHE A 1 187 ? -11.509 7.692 2.967 1.00 77.38 187 PHE A CA 1
ATOM 1462 C C . PHE A 1 187 ? -12.907 8.158 3.415 1.00 77.38 187 PHE A C 1
ATOM 1464 O O . PHE A 1 187 ? -13.925 7.673 2.923 1.00 77.38 187 PHE A O 1
ATOM 1471 N N . ALA A 1 188 ? -12.950 9.055 4.397 1.00 61.75 188 ALA A N 1
ATOM 1472 C CA . ALA A 1 188 ? -14.158 9.559 5.030 1.00 61.75 188 ALA A CA 1
ATOM 1473 C C . ALA A 1 188 ? -14.567 10.905 4.428 1.00 61.75 188 ALA A C 1
ATOM 1475 O O . ALA A 1 188 ? -13.777 11.850 4.447 1.00 61.75 188 ALA A O 1
ATOM 1476 N N . GLY A 1 189 ? -15.823 11.000 3.989 1.00 55.12 189 GLY A N 1
ATOM 1477 C CA . GLY A 1 189 ? -16.390 12.225 3.430 1.00 55.12 189 GLY A CA 1
ATOM 1478 C C . GLY A 1 189 ? -16.099 12.382 1.938 1.00 55.12 189 GLY A C 1
ATOM 1479 O O . GLY A 1 189 ? -14.966 12.214 1.506 1.00 55.12 189 GLY A O 1
ATOM 1480 N N . GLU A 1 190 ? -17.184 12.650 1.209 1.00 41.62 190 GLU A N 1
ATOM 1481 C CA . GLU A 1 190 ? -17.354 13.016 -0.203 1.00 41.62 190 GLU A CA 1
ATOM 1482 C C . GLU A 1 190 ? -16.189 12.838 -1.189 1.00 41.62 190 GLU A C 1
ATOM 1484 O O . GLU A 1 190 ? -15.098 13.390 -1.051 1.00 41.62 190 GLU A O 1
ATOM 1489 N N . ASP A 1 191 ? -16.553 12.202 -2.303 1.00 44.34 191 ASP A N 1
ATOM 1490 C CA . ASP A 1 191 ? -15.915 12.082 -3.621 1.00 44.34 191 ASP A CA 1
ATOM 1491 C C . ASP A 1 191 ? -15.212 13.337 -4.203 1.00 44.34 191 ASP A C 1
ATOM 1493 O O . ASP A 1 191 ? -14.646 13.288 -5.296 1.00 44.34 191 ASP A O 1
ATOM 1497 N N . GLN A 1 192 ? -15.180 14.469 -3.499 1.00 41.75 192 GLN A N 1
ATOM 1498 C CA . GLN A 1 192 ? -14.784 15.771 -4.026 1.00 41.75 192 GLN A CA 1
ATOM 1499 C C . GLN A 1 192 ? -13.277 16.076 -3.990 1.00 41.75 192 GLN A C 1
ATOM 1501 O O . GLN A 1 192 ? -12.852 17.024 -4.649 1.00 41.75 192 GLN A O 1
ATOM 1506 N N . HIS A 1 193 ? -12.435 15.339 -3.250 1.00 41.69 193 HIS A N 1
ATOM 1507 C CA . HIS A 1 193 ? -10.995 15.678 -3.135 1.00 41.69 193 HIS A CA 1
ATOM 1508 C C . HIS A 1 193 ? -10.022 14.629 -3.676 1.00 41.69 193 HIS A C 1
ATOM 1510 O O . HIS A 1 193 ? -8.891 14.971 -4.015 1.00 41.69 193 HIS A O 1
ATOM 1516 N N . LEU A 1 194 ? -10.458 13.385 -3.880 1.00 47.69 194 LEU A N 1
ATOM 1517 C CA . LEU A 1 194 ? -9.671 12.374 -4.597 1.00 47.69 194 LEU A CA 1
ATOM 1518 C C . LEU A 1 194 ? -10.010 12.380 -6.092 1.00 47.69 194 LEU A C 1
ATOM 1520 O O . LEU A 1 194 ? -10.215 11.337 -6.701 1.00 47.69 194 LEU A O 1
ATOM 1524 N N . GLY A 1 195 ? -10.113 13.571 -6.686 1.00 45.12 195 GLY A N 1
ATOM 1525 C CA . GLY A 1 195 ? -10.222 13.781 -8.128 1.00 45.12 195 GLY A CA 1
ATOM 1526 C C . GLY A 1 195 ? -11.205 12.846 -8.833 1.00 45.12 195 GLY A C 1
ATOM 1527 O O . GLY A 1 195 ? -10.789 11.943 -9.552 1.00 45.12 195 GLY A O 1
ATOM 1528 N N . GLU A 1 196 ? -12.504 13.105 -8.705 1.00 42.00 196 GLU A N 1
ATOM 1529 C CA . GLU A 1 196 ? -13.503 12.748 -9.724 1.00 42.00 196 GLU A CA 1
ATOM 1530 C C . GLU A 1 196 ? -13.354 13.612 -10.997 1.00 42.00 196 GLU A C 1
ATOM 1532 O O . GLU A 1 196 ? -14.305 13.864 -11.735 1.00 42.00 196 GLU A O 1
ATOM 1537 N N . LYS A 1 197 ? -12.136 14.054 -11.332 1.00 49.03 197 LYS A N 1
ATOM 1538 C CA . LYS A 1 197 ? -11.868 14.447 -12.710 1.00 49.03 197 LYS A CA 1
ATOM 1539 C C . LYS A 1 197 ? -11.834 13.161 -13.507 1.00 49.03 197 LYS A C 1
ATOM 1541 O O . LYS A 1 197 ? -10.800 12.500 -13.586 1.00 49.03 197 LYS A O 1
ATOM 1546 N N . ARG A 1 198 ? -13.010 12.790 -14.032 1.00 46.09 198 ARG A N 1
ATOM 1547 C CA . ARG A 1 198 ? -13.174 11.786 -15.084 1.00 46.09 198 ARG A CA 1
ATOM 1548 C C . ARG A 1 198 ? -11.964 11.891 -15.995 1.00 46.09 198 ARG A C 1
ATOM 1550 O O . ARG A 1 198 ? -11.692 12.977 -16.505 1.00 46.09 198 ARG A O 1
ATOM 1557 N N . ALA A 1 199 ? -11.266 10.775 -16.171 1.00 50.47 199 ALA A N 1
ATOM 1558 C CA . ALA A 1 199 ? -10.340 10.601 -17.269 1.00 50.47 199 ALA A CA 1
ATOM 1559 C C . ALA A 1 199 ? -11.025 11.110 -18.542 1.00 50.47 199 ALA A C 1
ATOM 1561 O O . ALA A 1 199 ? -11.902 10.444 -19.094 1.00 50.47 199 ALA A O 1
ATOM 1562 N N . ALA A 1 200 ? -10.688 12.327 -18.968 1.00 44.97 200 ALA A N 1
ATOM 1563 C CA . ALA A 1 200 ? -10.987 12.751 -20.318 1.00 44.97 200 ALA A CA 1
ATOM 1564 C C . ALA A 1 200 ? -10.273 11.752 -21.238 1.00 44.97 200 ALA A C 1
ATOM 1566 O O . ALA A 1 200 ? -9.225 11.211 -20.864 1.00 44.97 200 ALA A O 1
ATOM 1567 N N . GLY A 1 201 ? -10.866 11.440 -22.392 1.00 43.84 201 GLY A N 1
ATOM 1568 C CA . GLY A 1 201 ? -10.279 10.483 -23.331 1.00 43.84 201 GLY A CA 1
ATOM 1569 C C . GLY A 1 201 ? -8.782 10.756 -23.514 1.00 43.84 201 GLY A C 1
ATOM 1570 O O . GLY A 1 201 ? -8.407 11.874 -23.856 1.00 43.84 201 GLY A O 1
ATOM 1571 N N . GLY A 1 202 ? -7.943 9.758 -23.213 1.00 59.56 202 GLY A N 1
ATOM 1572 C CA . GLY A 1 202 ? -6.480 9.887 -23.235 1.00 59.56 202 GLY A CA 1
ATOM 1573 C C . GLY A 1 202 ? -5.754 9.795 -21.884 1.00 59.56 202 GLY A C 1
ATOM 1574 O O . GLY A 1 202 ? -4.542 9.976 -21.871 1.00 59.56 202 GLY A O 1
ATOM 1575 N N . ALA A 1 203 ? -6.428 9.503 -20.762 1.00 69.94 203 ALA A N 1
ATOM 1576 C CA . ALA A 1 203 ? -5.734 9.287 -19.484 1.00 69.94 203 ALA A CA 1
ATOM 1577 C C . ALA A 1 203 ? -4.769 8.092 -19.548 1.00 69.94 203 ALA A C 1
ATOM 1579 O O . ALA A 1 203 ? -5.175 6.966 -19.853 1.00 69.94 203 ALA A O 1
ATOM 1580 N N . LEU A 1 204 ? -3.500 8.340 -19.228 1.00 81.62 204 LEU A N 1
ATOM 1581 C CA . LEU A 1 204 ? -2.471 7.310 -19.201 1.00 81.62 204 LEU A CA 1
ATOM 1582 C C . LEU A 1 204 ? -2.632 6.417 -17.970 1.00 81.62 204 LEU A C 1
ATOM 1584 O O . LEU A 1 204 ? -3.024 6.862 -16.886 1.00 81.62 204 LEU A O 1
ATOM 1588 N N . THR A 1 205 ? -2.298 5.141 -18.140 1.00 85.31 205 THR A N 1
ATOM 1589 C CA . THR A 1 205 ? -2.289 4.160 -17.055 1.00 85.31 205 THR A CA 1
ATOM 1590 C C . THR A 1 205 ? -0.879 3.668 -16.790 1.00 85.31 205 THR A C 1
ATOM 1592 O O . THR A 1 205 ? -0.109 3.453 -17.726 1.00 85.31 205 THR A O 1
ATOM 1595 N N . GLY A 1 206 ? -0.566 3.466 -15.515 1.00 85.31 206 GLY A N 1
ATOM 1596 C CA . GLY A 1 206 ? 0.630 2.753 -15.081 1.00 85.31 206 GLY A CA 1
ATOM 1597 C C . GLY A 1 206 ? 0.240 1.413 -14.495 1.00 85.31 206 GLY A C 1
ATOM 1598 O O . GLY A 1 206 ? -0.672 1.343 -13.668 1.00 85.31 206 GLY A O 1
ATOM 1599 N N . THR A 1 207 ? 0.919 0.350 -14.901 1.00 90.12 207 THR A N 1
ATOM 1600 C CA . THR A 1 207 ? 0.638 -0.998 -14.411 1.00 90.12 207 THR A CA 1
ATOM 1601 C C . THR A 1 207 ? 1.883 -1.646 -13.840 1.00 90.12 207 THR A C 1
ATOM 1603 O O . THR A 1 207 ? 3.004 -1.439 -14.293 1.00 90.12 207 THR A O 1
ATOM 1606 N N . SER A 1 208 ? 1.694 -2.449 -12.802 1.00 91.50 208 SER A N 1
ATOM 1607 C CA . SER A 1 208 ? 2.778 -3.219 -12.213 1.00 91.50 208 SER A CA 1
ATOM 1608 C C . SER A 1 208 ? 2.270 -4.546 -11.702 1.00 91.50 208 SER A C 1
ATOM 1610 O O . SER A 1 208 ? 1.156 -4.655 -11.190 1.00 91.50 208 SER A O 1
ATOM 1612 N N . ARG A 1 209 ? 3.126 -5.559 -11.819 1.00 91.88 209 ARG A N 1
ATOM 1613 C CA . ARG A 1 209 ? 2.933 -6.874 -11.226 1.00 91.88 209 ARG A CA 1
ATOM 1614 C C . ARG A 1 209 ? 4.247 -7.326 -10.610 1.00 91.88 209 ARG A C 1
ATOM 1616 O O . ARG A 1 209 ? 5.230 -7.551 -11.313 1.00 91.88 209 ARG A O 1
ATOM 1623 N N . VAL A 1 210 ? 4.259 -7.480 -9.294 1.00 87.62 210 VAL A N 1
ATOM 1624 C CA .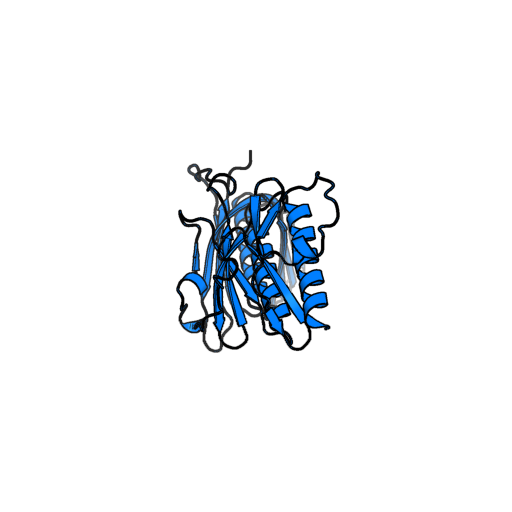 VAL A 1 210 ? 5.434 -7.905 -8.534 1.00 87.62 210 VAL A CA 1
ATOM 1625 C C . VAL A 1 210 ? 5.143 -9.249 -7.894 1.00 87.62 210 VAL A C 1
ATOM 1627 O O . VAL A 1 210 ? 4.171 -9.407 -7.163 1.00 87.62 210 VAL A O 1
ATOM 1630 N N . SER A 1 211 ? 6.001 -10.225 -8.171 1.00 83.94 211 SER A N 1
ATOM 1631 C CA . SER A 1 211 ? 6.028 -11.507 -7.475 1.00 83.94 211 SER A CA 1
ATOM 1632 C C . SER A 1 211 ? 7.423 -11.718 -6.915 1.00 83.94 211 SER A C 1
ATOM 1634 O O . SER A 1 211 ? 8.375 -11.821 -7.688 1.00 83.94 211 SER A O 1
ATOM 1636 N N . GLY A 1 212 ? 7.563 -11.784 -5.598 1.00 71.62 212 GLY A N 1
ATOM 1637 C CA . GLY A 1 212 ? 8.869 -12.013 -4.994 1.00 71.62 212 GLY A CA 1
ATOM 1638 C C . GLY A 1 212 ? 8.934 -11.629 -3.528 1.00 71.62 212 GLY A C 1
ATOM 1639 O O . GLY A 1 212 ? 7.980 -11.107 -2.957 1.00 71.62 212 GLY A O 1
ATOM 1640 N N . TYR A 1 213 ? 10.091 -11.903 -2.941 1.00 71.25 213 TYR A N 1
ATOM 1641 C CA . TYR A 1 213 ? 10.470 -11.394 -1.634 1.00 71.25 213 TYR A CA 1
ATOM 1642 C C . TYR A 1 213 ? 11.259 -10.105 -1.843 1.00 71.25 213 TYR A C 1
ATOM 1644 O O . TYR A 1 213 ? 12.153 -10.050 -2.687 1.00 71.25 213 TYR A O 1
ATOM 1652 N N . THR A 1 214 ? 10.925 -9.061 -1.095 1.00 73.19 214 THR A N 1
ATOM 1653 C CA . THR A 1 214 ? 11.823 -7.912 -0.947 1.00 73.19 214 THR A CA 1
ATOM 1654 C C . THR A 1 214 ? 12.883 -8.241 0.107 1.00 73.19 214 THR A C 1
ATOM 1656 O O . THR A 1 214 ? 12.744 -9.211 0.856 1.00 73.19 214 THR A O 1
ATOM 1659 N N . SER A 1 215 ? 13.901 -7.390 0.238 1.00 69.38 215 SER A N 1
ATOM 1660 C CA . SER A 1 215 ? 14.882 -7.477 1.329 1.00 69.38 215 SER A CA 1
ATOM 1661 C C . SER A 1 215 ? 14.253 -7.424 2.728 1.00 69.38 215 SER A C 1
ATOM 1663 O O . SER A 1 215 ? 14.834 -7.944 3.675 1.00 69.38 215 SER A O 1
ATOM 1665 N N . GLN A 1 216 ? 13.063 -6.829 2.864 1.00 72.94 216 GLN A N 1
ATOM 1666 C CA . GLN A 1 216 ? 12.325 -6.755 4.127 1.00 72.94 216 GLN A CA 1
ATOM 1667 C C . GLN A 1 216 ? 11.384 -7.949 4.348 1.00 72.94 216 GLN A C 1
ATOM 1669 O O . GLN A 1 216 ? 10.881 -8.129 5.454 1.00 72.94 216 GLN A O 1
ATOM 1674 N N . GLY A 1 217 ? 11.095 -8.741 3.309 1.00 74.69 217 GLY A N 1
ATOM 1675 C CA . GLY A 1 217 ? 10.255 -9.941 3.388 1.00 74.69 217 GLY A CA 1
ATOM 1676 C C . GLY A 1 217 ? 8.784 -9.712 3.774 1.00 74.69 217 GLY A C 1
ATOM 1677 O O . GLY A 1 217 ? 8.049 -10.685 3.940 1.00 74.69 217 GLY A O 1
ATOM 1678 N N . SER A 1 218 ? 8.336 -8.460 3.917 1.00 83.88 218 SER A N 1
ATOM 1679 C CA . SER A 1 218 ? 6.977 -8.104 4.345 1.00 83.88 218 SER A CA 1
ATOM 1680 C C . SER A 1 218 ? 6.033 -7.919 3.159 1.00 83.88 218 SER A C 1
ATOM 1682 O O . SER A 1 218 ? 6.449 -7.462 2.093 1.00 83.88 218 SER A O 1
ATOM 1684 N N . LEU A 1 219 ? 4.738 -8.196 3.336 1.00 86.38 219 LEU A N 1
ATOM 1685 C CA . LEU A 1 219 ? 3.751 -7.912 2.287 1.00 86.38 219 LEU A CA 1
ATOM 1686 C C . LEU A 1 219 ? 3.689 -6.408 1.969 1.00 86.38 219 LEU A C 1
ATOM 1688 O O . LEU A 1 219 ? 3.614 -6.041 0.799 1.00 86.38 219 LEU A O 1
ATOM 1692 N N . GLN A 1 220 ? 3.813 -5.548 2.987 1.00 86.50 220 GLN A N 1
ATOM 1693 C CA . GLN A 1 220 ? 3.842 -4.091 2.814 1.00 86.50 220 GLN A CA 1
ATOM 1694 C C . GLN A 1 220 ? 4.935 -3.648 1.838 1.00 86.50 220 GLN A C 1
ATOM 1696 O O . GLN A 1 220 ? 4.684 -2.849 0.945 1.00 86.50 220 GLN A O 1
ATOM 1701 N N . SER A 1 221 ? 6.143 -4.196 1.963 1.00 86.88 221 SER A N 1
ATOM 1702 C CA . SER A 1 221 ? 7.246 -3.832 1.070 1.00 86.88 221 SER A CA 1
ATOM 1703 C C . SER A 1 221 ? 7.035 -4.300 -0.378 1.00 86.88 221 SER A C 1
ATOM 1705 O O . SER A 1 221 ? 7.473 -3.629 -1.309 1.00 86.88 221 SER A O 1
ATOM 1707 N N . VAL A 1 222 ? 6.339 -5.425 -0.593 1.00 89.50 222 VAL A N 1
ATOM 1708 C CA . VAL A 1 222 ? 5.960 -5.881 -1.942 1.00 89.50 222 VAL A CA 1
ATOM 1709 C C . VAL A 1 222 ? 4.893 -4.956 -2.534 1.00 89.50 222 VAL A C 1
ATOM 1711 O O . VAL A 1 222 ? 4.965 -4.636 -3.720 1.00 89.50 222 VAL A O 1
ATOM 1714 N N . ILE A 1 223 ? 3.938 -4.499 -1.714 1.00 89.50 223 ILE A N 1
ATOM 1715 C CA . ILE A 1 223 ? 2.932 -3.504 -2.109 1.00 89.50 223 ILE A CA 1
ATOM 1716 C C . ILE A 1 223 ? 3.600 -2.183 -2.499 1.00 89.50 223 ILE A C 1
ATOM 1718 O O . ILE A 1 223 ? 3.355 -1.688 -3.597 1.00 89.50 223 ILE A O 1
ATOM 1722 N N . ASP A 1 224 ? 4.485 -1.656 -1.654 1.00 89.12 224 ASP A N 1
ATOM 1723 C CA . ASP A 1 224 ? 5.226 -0.417 -1.912 1.00 89.12 224 ASP A CA 1
ATOM 1724 C C . ASP A 1 224 ? 6.022 -0.504 -3.223 1.00 89.12 224 ASP A C 1
ATOM 1726 O O . ASP A 1 224 ? 5.903 0.356 -4.095 1.00 89.12 224 ASP A O 1
ATOM 1730 N N . LEU A 1 225 ? 6.751 -1.604 -3.433 1.00 89.31 225 LEU A N 1
ATOM 1731 C CA . LEU A 1 225 ? 7.478 -1.838 -4.679 1.00 89.31 225 LEU A CA 1
ATOM 1732 C C . LEU A 1 225 ? 6.546 -1.905 -5.900 1.00 89.31 225 LEU A C 1
ATOM 1734 O O . LEU A 1 225 ? 6.889 -1.386 -6.965 1.00 89.31 225 LEU A O 1
ATOM 1738 N N . ALA A 1 226 ? 5.379 -2.542 -5.769 1.00 91.12 226 ALA A N 1
ATOM 1739 C CA . ALA A 1 226 ? 4.410 -2.633 -6.855 1.00 91.12 226 ALA A CA 1
ATOM 1740 C C . ALA A 1 226 ? 3.850 -1.254 -7.230 1.00 91.12 226 ALA A C 1
ATOM 1742 O O . ALA A 1 226 ? 3.820 -0.936 -8.419 1.00 91.12 226 ALA A O 1
ATOM 1743 N N . ILE A 1 227 ? 3.500 -0.425 -6.240 1.00 89.75 227 ILE A N 1
ATOM 1744 C CA . ILE A 1 227 ? 3.039 0.955 -6.446 1.00 89.75 227 ILE A CA 1
ATOM 1745 C C . ILE A 1 227 ? 4.134 1.788 -7.120 1.00 89.75 227 ILE A C 1
ATOM 1747 O O . ILE A 1 227 ? 3.883 2.410 -8.151 1.00 89.75 227 ILE A O 1
ATOM 1751 N N . ARG A 1 228 ? 5.371 1.741 -6.608 1.00 90.25 228 ARG A N 1
ATOM 1752 C CA . ARG A 1 228 ? 6.509 2.471 -7.194 1.00 90.25 228 ARG A CA 1
ATOM 1753 C C . ARG A 1 228 ? 6.740 2.107 -8.657 1.00 90.25 228 ARG A C 1
ATOM 1755 O O . ARG A 1 228 ? 6.913 2.985 -9.495 1.00 90.25 228 ARG A O 1
ATOM 1762 N N . ARG A 1 229 ? 6.700 0.813 -8.983 1.00 89.81 229 ARG A N 1
ATOM 1763 C CA . ARG A 1 229 ? 6.830 0.337 -10.367 1.00 89.81 229 ARG A CA 1
ATOM 1764 C C . ARG A 1 229 ? 5.679 0.796 -11.259 1.00 89.81 229 ARG A C 1
ATOM 1766 O O . ARG A 1 229 ? 5.944 1.152 -12.398 1.00 89.81 229 ARG A O 1
ATOM 1773 N N . ALA A 1 230 ? 4.446 0.842 -10.751 1.00 90.00 230 ALA A N 1
ATOM 1774 C CA . ALA A 1 230 ? 3.314 1.361 -11.518 1.00 90.00 230 ALA A CA 1
ATOM 1775 C C . ALA A 1 230 ? 3.484 2.861 -11.813 1.00 90.00 230 ALA A C 1
ATOM 1777 O O . ALA A 1 230 ? 3.172 3.308 -12.912 1.00 90.00 230 ALA A O 1
ATOM 1778 N N . TYR A 1 231 ? 4.033 3.635 -10.870 1.00 88.44 231 TYR A N 1
ATOM 1779 C CA . TYR A 1 231 ? 4.378 5.041 -11.099 1.00 88.44 231 TYR A CA 1
ATOM 1780 C C . TYR A 1 231 ? 5.501 5.216 -12.120 1.00 88.44 231 TYR A C 1
ATOM 1782 O O . TYR A 1 231 ? 5.427 6.119 -12.948 1.00 88.44 231 TYR A O 1
ATOM 1790 N N . ALA A 1 232 ? 6.527 4.364 -12.078 1.00 87.00 232 ALA A N 1
ATOM 1791 C CA . ALA A 1 232 ? 7.595 4.380 -13.074 1.00 87.00 232 ALA A CA 1
ATOM 1792 C C . ALA A 1 232 ? 7.067 4.043 -14.480 1.00 87.00 232 ALA A C 1
ATOM 1794 O O . ALA A 1 232 ? 7.428 4.723 -15.435 1.00 87.00 232 ALA A O 1
ATOM 1795 N N . ASP A 1 233 ? 6.178 3.052 -14.598 1.00 87.75 233 ASP A N 1
ATOM 1796 C CA . ASP A 1 233 ? 5.496 2.701 -15.852 1.00 87.75 233 ASP A CA 1
ATOM 1797 C C . ASP A 1 233 ? 4.649 3.876 -16.373 1.00 87.75 233 ASP A C 1
ATOM 1799 O O . ASP A 1 233 ? 4.775 4.283 -17.526 1.00 87.75 233 ASP A O 1
ATOM 1803 N N . LEU A 1 234 ? 3.873 4.522 -15.493 1.00 87.06 234 LEU A N 1
ATOM 1804 C CA . LEU A 1 234 ? 3.110 5.725 -15.840 1.00 87.06 234 LEU A CA 1
ATOM 1805 C C . LEU A 1 234 ? 4.016 6.882 -16.295 1.00 87.06 234 LEU A C 1
ATOM 1807 O O . LEU A 1 234 ? 3.703 7.569 -17.266 1.00 87.06 234 LEU A O 1
ATOM 1811 N N . ALA A 1 235 ? 5.146 7.096 -15.615 1.00 83.88 235 ALA A N 1
ATOM 1812 C CA . ALA A 1 235 ? 6.119 8.127 -15.966 1.00 83.88 235 ALA A CA 1
ATOM 1813 C C . ALA A 1 235 ? 6.718 7.892 -17.359 1.00 83.88 235 ALA A C 1
ATOM 1815 O O . ALA A 1 235 ? 6.780 8.826 -18.159 1.00 83.88 235 ALA A O 1
ATOM 1816 N N . GLN A 1 236 ? 7.090 6.645 -17.664 1.00 81.75 236 GLN A N 1
ATOM 1817 C CA . GLN A 1 236 ? 7.594 6.247 -18.978 1.00 81.75 236 GLN A CA 1
ATOM 1818 C C . GLN A 1 236 ? 6.533 6.436 -20.065 1.00 81.75 236 GLN A C 1
ATOM 1820 O O . GLN A 1 236 ? 6.830 7.026 -21.102 1.00 81.75 236 GLN A O 1
ATOM 1825 N N . ASN A 1 237 ? 5.285 6.030 -19.807 1.00 80.69 237 ASN A N 1
ATOM 1826 C CA . ASN A 1 237 ? 4.174 6.230 -20.741 1.00 80.69 237 ASN A CA 1
ATOM 1827 C C . ASN A 1 237 ? 3.896 7.721 -21.005 1.00 80.69 237 ASN A C 1
ATOM 1829 O O . ASN A 1 237 ? 3.465 8.081 -22.099 1.00 80.69 237 ASN A O 1
ATOM 1833 N N . LYS A 1 238 ? 4.163 8.599 -20.027 1.00 77.25 238 LYS A N 1
ATOM 1834 C CA . LYS A 1 238 ? 3.954 10.047 -20.150 1.00 77.25 238 LYS A CA 1
ATOM 1835 C C . LYS A 1 238 ? 5.074 10.748 -20.914 1.00 77.25 238 LYS A C 1
ATOM 1837 O O . LYS A 1 238 ? 4.783 11.549 -21.800 1.00 77.25 238 LYS A O 1
ATOM 1842 N N . LYS A 1 239 ? 6.340 10.490 -20.570 1.00 68.94 239 LYS A N 1
ATOM 1843 C CA . LYS A 1 239 ? 7.520 10.988 -21.298 1.00 68.94 239 LYS A CA 1
ATOM 1844 C C . LYS A 1 239 ? 8.714 10.057 -21.080 1.00 68.94 239 LYS A C 1
ATOM 1846 O O . LYS A 1 239 ? 9.148 9.863 -19.947 1.00 68.94 239 LYS A O 1
ATOM 1851 N N . VAL A 1 240 ? 9.319 9.586 -22.170 1.00 61.69 240 VAL A N 1
ATOM 1852 C CA . VAL A 1 240 ? 10.622 8.903 -22.138 1.00 61.69 240 VAL A CA 1
ATOM 1853 C C . VAL A 1 240 ? 11.716 9.888 -22.538 1.00 61.69 240 VAL A C 1
ATOM 1855 O O . VAL A 1 240 ? 11.735 10.362 -23.672 1.00 61.69 240 VAL A O 1
ATOM 1858 N N . THR A 1 241 ? 12.656 10.159 -21.631 1.00 57.75 241 THR A N 1
ATOM 1859 C CA . THR A 1 241 ? 13.911 10.847 -21.963 1.00 57.75 241 THR A CA 1
ATOM 1860 C C . THR A 1 241 ? 15.045 9.828 -21.924 1.00 57.75 241 THR A C 1
ATOM 1862 O O . THR A 1 241 ? 15.371 9.282 -20.869 1.00 57.75 241 THR A O 1
ATOM 1865 N N . VAL A 1 242 ? 15.649 9.551 -23.081 1.00 58.31 242 VAL A N 1
ATOM 1866 C CA . VAL A 1 242 ? 16.865 8.732 -23.167 1.00 58.31 242 VAL A CA 1
ATOM 1867 C C . VAL A 1 242 ? 18.047 9.632 -22.826 1.00 58.31 242 VAL A C 1
ATOM 1869 O O . VAL A 1 242 ? 18.324 10.572 -23.567 1.00 58.31 242 VAL A O 1
ATOM 1872 N N . SER A 1 243 ? 18.716 9.386 -21.699 1.00 58.56 243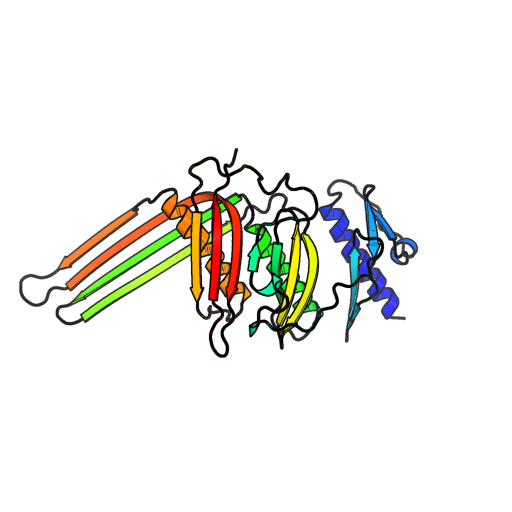 SER A N 1
ATOM 1873 C CA . SER A 1 243 ? 19.793 10.261 -21.221 1.00 58.56 243 SER A CA 1
ATOM 1874 C C . SER A 1 243 ? 21.167 9.866 -21.755 1.00 58.56 243 SER A C 1
ATOM 1876 O O . SER A 1 243 ? 21.980 10.749 -22.013 1.00 58.56 243 SER A O 1
ATOM 1878 N N . ALA A 1 244 ? 21.431 8.575 -21.982 1.00 57.28 244 ALA A N 1
ATOM 1879 C CA . ALA A 1 244 ? 22.675 8.135 -22.609 1.00 57.28 244 ALA A CA 1
ATOM 1880 C C . ALA A 1 244 ? 22.578 6.719 -23.194 1.00 57.28 244 ALA A C 1
ATOM 1882 O O . ALA A 1 244 ? 22.037 5.805 -22.571 1.00 57.28 244 ALA A O 1
ATOM 1883 N N . ILE A 1 245 ? 23.186 6.528 -24.366 1.00 60.81 245 ILE A N 1
ATOM 1884 C CA . ILE A 1 245 ? 23.534 5.211 -24.909 1.00 60.81 245 ILE A CA 1
ATOM 1885 C C . ILE A 1 245 ? 25.043 5.232 -25.134 1.00 60.81 245 ILE A C 1
ATOM 1887 O O . ILE A 1 245 ? 25.531 5.926 -26.023 1.00 60.81 245 ILE A O 1
ATOM 1891 N N . GLN A 1 246 ? 25.790 4.504 -24.311 1.00 60.41 246 GLN A N 1
ATOM 1892 C CA . GLN A 1 246 ? 27.229 4.338 -24.476 1.00 60.41 246 GLN A CA 1
ATOM 1893 C C . GLN A 1 246 ? 27.495 2.938 -25.006 1.00 60.41 246 GLN A C 1
ATOM 1895 O O . GLN A 1 246 ? 27.188 1.944 -24.353 1.00 60.41 246 GLN A O 1
ATOM 1900 N N . LYS A 1 247 ? 28.068 2.857 -26.204 1.00 57.78 247 LYS A N 1
ATOM 1901 C CA . LYS A 1 247 ? 28.498 1.598 -26.800 1.00 57.78 247 LYS A CA 1
ATOM 1902 C C . LYS A 1 247 ? 30.002 1.655 -26.993 1.00 57.78 247 LYS A C 1
ATOM 1904 O O . LYS A 1 247 ? 30.490 2.425 -27.814 1.00 57.78 247 LYS A O 1
ATOM 1909 N N . GLN A 1 248 ? 30.721 0.839 -26.238 1.00 58.41 248 GLN A N 1
ATOM 1910 C CA . GLN A 1 248 ? 32.156 0.664 -26.376 1.00 58.41 248 GLN A CA 1
ATOM 1911 C C . GLN A 1 248 ? 32.410 -0.755 -26.873 1.00 58.41 248 GLN A C 1
ATOM 1913 O O . GLN A 1 248 ? 32.093 -1.735 -26.202 1.00 58.41 248 GLN A O 1
ATOM 1918 N N . SER A 1 249 ? 32.948 -0.873 -28.080 1.00 56.12 249 SER A N 1
ATOM 1919 C CA . SER A 1 249 ? 33.409 -2.143 -28.636 1.00 56.12 249 SER A CA 1
ATOM 1920 C C . SER A 1 249 ? 34.909 -2.067 -28.836 1.00 56.12 249 SER A C 1
ATOM 1922 O O . SER A 1 249 ? 35.373 -1.135 -29.490 1.00 56.12 249 SER A O 1
ATOM 1924 N N . ASP A 1 250 ? 35.638 -3.049 -28.323 1.00 55.31 250 ASP A N 1
ATOM 1925 C CA . ASP A 1 250 ? 37.052 -3.228 -28.633 1.00 55.31 250 ASP A CA 1
ATOM 1926 C C . ASP A 1 250 ? 37.274 -4.629 -29.213 1.00 55.31 250 ASP A C 1
ATOM 1928 O O . ASP A 1 250 ? 36.778 -5.624 -28.673 1.00 55.31 250 ASP A O 1
ATOM 1932 N N . GLY A 1 251 ? 37.975 -4.700 -30.346 1.00 52.16 251 GLY A N 1
ATOM 1933 C CA . GLY A 1 251 ? 38.329 -5.962 -30.988 1.00 52.16 251 GLY A CA 1
ATOM 1934 C C . GLY A 1 251 ? 38.620 -5.868 -32.485 1.00 52.16 251 GLY A C 1
ATOM 1935 O O . GLY A 1 251 ? 37.712 -5.962 -33.311 1.00 52.16 251 GLY A O 1
ATOM 1936 N N . ALA A 1 252 ? 39.908 -5.817 -32.830 1.00 51.94 252 ALA A N 1
ATOM 1937 C CA . ALA A 1 252 ? 40.403 -6.373 -34.085 1.00 51.94 252 ALA A CA 1
ATOM 1938 C C . ALA A 1 252 ? 40.268 -7.911 -34.029 1.00 51.94 252 ALA A C 1
ATOM 1940 O O . ALA A 1 252 ? 40.642 -8.526 -33.037 1.00 51.94 252 ALA A O 1
ATOM 1941 N N . HIS A 1 253 ? 39.652 -8.492 -35.062 1.00 46.94 253 HIS A N 1
ATOM 1942 C CA . HIS A 1 253 ? 39.423 -9.916 -35.358 1.00 46.94 253 HIS A CA 1
ATOM 1943 C C . HIS A 1 253 ? 39.719 -10.986 -34.262 1.00 46.94 253 HIS A C 1
ATOM 1945 O O . HIS A 1 253 ? 40.857 -11.241 -33.889 1.00 46.94 253 HIS A O 1
ATOM 1951 N N . VAL A 1 254 ? 38.659 -11.741 -33.910 1.00 50.69 254 VAL A N 1
ATOM 1952 C CA . VAL A 1 254 ? 38.593 -13.068 -33.230 1.00 50.69 254 VAL A CA 1
ATOM 1953 C C . VAL A 1 254 ? 38.304 -13.099 -31.711 1.00 50.69 254 VAL A C 1
ATOM 1955 O O . VAL A 1 254 ? 37.729 -14.082 -31.247 1.00 50.69 254 VAL A O 1
ATOM 1958 N N . SER A 1 255 ? 38.525 -12.036 -30.928 1.00 54.38 255 SER A N 1
ATOM 1959 C CA . SER A 1 255 ? 38.171 -12.044 -29.486 1.00 54.38 255 SER A CA 1
ATOM 1960 C C . SER A 1 255 ? 37.732 -10.685 -28.928 1.00 54.38 255 SER A C 1
ATOM 1962 O O . SER A 1 255 ? 38.263 -10.215 -27.923 1.00 54.38 255 SER A O 1
ATOM 1964 N N . GLY A 1 256 ? 36.782 -10.032 -29.596 1.00 59.09 256 GLY A N 1
ATOM 1965 C CA . GLY A 1 256 ? 36.281 -8.729 -29.161 1.00 59.09 256 GLY A CA 1
ATOM 1966 C C . GLY A 1 256 ? 35.411 -8.797 -27.903 1.00 59.09 256 GLY A C 1
ATOM 1967 O O . GLY A 1 256 ? 34.692 -9.777 -27.679 1.00 59.09 256 GLY A O 1
ATOM 1968 N N . TYR A 1 257 ? 35.454 -7.723 -27.116 1.00 62.59 257 TYR A N 1
ATOM 1969 C CA . TYR A 1 257 ? 34.511 -7.453 -26.037 1.00 62.59 257 TYR A CA 1
ATOM 1970 C C . TYR A 1 257 ? 33.635 -6.265 -26.435 1.00 62.59 257 TYR A C 1
ATOM 1972 O O . TYR A 1 257 ? 34.118 -5.280 -26.997 1.00 62.59 257 TYR A O 1
ATOM 1980 N N . SER A 1 258 ? 32.338 -6.333 -26.141 1.00 67.69 258 SER A N 1
ATOM 1981 C CA . SER A 1 258 ? 31.451 -5.179 -26.298 1.00 67.69 258 SER A CA 1
ATOM 1982 C C . SER A 1 258 ? 30.729 -4.878 -25.000 1.00 67.69 258 SER A C 1
ATOM 1984 O O . SER A 1 258 ? 30.077 -5.761 -24.443 1.00 67.69 258 SER A O 1
ATOM 1986 N N . LEU A 1 259 ? 30.808 -3.626 -24.571 1.00 70.56 259 LEU A N 1
ATOM 1987 C CA . LEU A 1 259 ? 30.049 -3.070 -23.467 1.00 70.56 259 LEU A CA 1
ATOM 1988 C C . LEU A 1 259 ? 29.018 -2.090 -24.027 1.00 70.56 259 LEU A C 1
ATOM 1990 O O . LEU A 1 259 ? 29.354 -1.134 -24.724 1.00 70.56 259 LEU A O 1
ATOM 1994 N N . GLU A 1 260 ? 27.750 -2.344 -23.736 1.00 70.62 260 GLU A N 1
ATOM 1995 C CA . GLU A 1 260 ? 26.641 -1.446 -24.040 1.00 70.62 260 GLU A CA 1
ATOM 1996 C C . GLU A 1 260 ? 26.001 -1.015 -22.721 1.00 70.62 260 GLU A C 1
ATOM 1998 O O . GLU A 1 260 ? 25.537 -1.852 -21.952 1.00 70.62 260 GLU A O 1
ATOM 2003 N N . ALA A 1 261 ? 25.981 0.286 -22.456 1.00 72.56 261 ALA A N 1
ATOM 2004 C CA . ALA A 1 261 ? 25.280 0.883 -21.334 1.00 72.56 261 ALA A CA 1
ATOM 2005 C C . ALA A 1 261 ? 24.146 1.766 -21.861 1.00 72.56 261 ALA A C 1
ATOM 2007 O O . ALA A 1 261 ? 24.381 2.715 -22.609 1.00 72.56 261 ALA A O 1
ATOM 2008 N N . VAL A 1 262 ? 22.914 1.458 -21.463 1.00 74.25 262 VAL A N 1
ATOM 2009 C CA . VAL A 1 262 ? 21.729 2.269 -21.761 1.00 74.25 262 VAL A CA 1
ATOM 2010 C C . VAL A 1 262 ? 21.200 2.833 -20.454 1.00 74.25 262 VAL A C 1
ATOM 2012 O O . VAL A 1 262 ? 20.913 2.072 -19.528 1.00 74.25 262 VAL A O 1
ATOM 2015 N N . GLN A 1 263 ? 21.058 4.155 -20.393 1.00 74.50 263 GLN A N 1
ATOM 2016 C CA . GLN A 1 263 ? 20.461 4.859 -19.266 1.00 74.50 263 GLN A CA 1
ATOM 2017 C C . GLN A 1 263 ? 19.198 5.599 -19.714 1.00 74.50 263 GLN A C 1
ATOM 2019 O O . GLN A 1 263 ? 19.211 6.388 -20.663 1.00 74.50 263 GLN A O 1
ATOM 2024 N N . LEU A 1 264 ? 18.102 5.325 -19.011 1.00 70.44 264 LEU A N 1
ATOM 2025 C CA . LEU A 1 264 ? 16.823 6.010 -19.155 1.00 70.44 264 LEU A CA 1
ATOM 2026 C C . LEU A 1 264 ? 16.504 6.655 -17.811 1.00 70.44 264 LEU A C 1
ATOM 2028 O O . LEU A 1 264 ? 16.417 5.959 -16.803 1.00 70.44 264 LEU A O 1
ATOM 2032 N N . SER A 1 265 ? 16.336 7.971 -17.796 1.00 70.69 265 SER A N 1
ATOM 2033 C CA . SER A 1 265 ? 16.026 8.725 -16.581 1.00 70.69 265 SER A CA 1
ATOM 2034 C C . SER A 1 265 ? 14.784 9.568 -16.819 1.00 70.69 265 SER A C 1
ATOM 2036 O O . SER A 1 265 ? 14.742 10.361 -17.762 1.00 70.69 265 SER A O 1
ATOM 2038 N N . SER A 1 266 ? 13.781 9.426 -15.960 1.00 72.12 266 SER A N 1
ATOM 2039 C CA . SER A 1 266 ? 12.574 10.252 -15.985 1.00 72.12 266 SER A CA 1
ATOM 2040 C C . SER A 1 266 ? 12.358 10.893 -14.622 1.00 72.12 266 SER A C 1
ATOM 2042 O O . SER A 1 266 ? 12.268 10.175 -13.627 1.00 72.12 266 SER A O 1
ATOM 2044 N N . GLN A 1 267 ? 12.209 12.217 -14.591 1.00 81.50 267 GLN A N 1
ATOM 2045 C CA . GLN A 1 267 ? 11.806 12.967 -13.405 1.00 81.50 267 GLN A CA 1
ATOM 2046 C C . GLN A 1 267 ? 10.555 13.775 -13.742 1.00 81.50 267 GLN A C 1
ATOM 2048 O O . GLN A 1 267 ? 10.598 14.691 -14.564 1.00 81.50 267 GLN A O 1
ATOM 2053 N N . LEU A 1 268 ? 9.422 13.398 -13.154 1.00 80.69 268 LEU A N 1
ATOM 2054 C CA . LEU A 1 268 ? 8.118 13.975 -13.466 1.00 80.69 268 LEU A CA 1
ATOM 2055 C C . LEU A 1 268 ? 7.294 14.145 -12.195 1.00 80.69 268 LEU A C 1
ATOM 2057 O O . LEU A 1 268 ? 7.293 13.283 -11.318 1.00 80.69 268 LEU A O 1
ATOM 2061 N N . ARG A 1 269 ? 6.517 15.227 -12.146 1.00 82.31 269 ARG A N 1
ATOM 2062 C CA . ARG A 1 269 ? 5.398 15.342 -11.214 1.00 82.31 269 ARG A CA 1
ATOM 2063 C C . ARG A 1 269 ? 4.162 14.721 -11.852 1.00 82.31 269 ARG A C 1
ATOM 2065 O O . ARG A 1 269 ? 3.756 15.120 -12.947 1.00 82.31 269 ARG A O 1
ATOM 2072 N N . ILE A 1 270 ? 3.584 13.732 -11.184 1.00 79.25 270 ILE A N 1
ATOM 2073 C CA . ILE A 1 270 ? 2.441 12.962 -11.674 1.00 79.25 270 ILE A CA 1
ATOM 2074 C C . ILE A 1 270 ? 1.326 13.044 -10.638 1.00 79.25 270 ILE A C 1
ATOM 2076 O O . ILE A 1 270 ? 1.536 12.769 -9.461 1.00 79.25 270 ILE A O 1
ATOM 2080 N N . SER A 1 271 ? 0.134 13.426 -11.082 1.00 81.31 271 SER A N 1
ATOM 2081 C CA . SER A 1 271 ? -1.087 13.266 -10.298 1.00 81.31 271 SER A CA 1
ATOM 2082 C C . SER A 1 271 ? -1.744 11.970 -10.748 1.00 81.31 271 SER A C 1
ATOM 2084 O O . SER A 1 271 ? -1.992 11.798 -11.942 1.00 81.31 271 SER A O 1
ATOM 2086 N N . ALA A 1 272 ? -1.944 11.030 -9.829 1.00 78.75 272 ALA A N 1
ATOM 2087 C CA . ALA A 1 272 ? -2.557 9.749 -10.148 1.00 78.75 272 ALA A CA 1
ATOM 2088 C C . ALA A 1 272 ? -3.331 9.175 -8.962 1.00 78.75 272 ALA A C 1
ATOM 2090 O O . ALA A 1 272 ? -3.056 9.490 -7.805 1.00 78.75 272 ALA A O 1
ATOM 2091 N N . ASN A 1 273 ? -4.268 8.283 -9.273 1.00 78.62 273 ASN A N 1
ATOM 2092 C CA . ASN A 1 273 ? -5.028 7.515 -8.296 1.00 78.62 273 ASN A CA 1
ATOM 2093 C C . ASN A 1 273 ? -4.826 6.014 -8.510 1.00 78.62 273 ASN A C 1
ATOM 2095 O O . ASN A 1 273 ? -4.775 5.541 -9.649 1.00 78.62 273 ASN A O 1
ATOM 2099 N N . ILE A 1 274 ? -4.785 5.256 -7.413 1.00 81.56 274 ILE A N 1
ATOM 2100 C CA . ILE A 1 274 ? -4.844 3.793 -7.458 1.00 81.56 274 ILE A CA 1
ATOM 2101 C C . ILE A 1 274 ? -6.281 3.390 -7.805 1.00 81.56 274 ILE A C 1
ATOM 2103 O O . ILE A 1 274 ? -7.201 3.588 -7.017 1.00 81.56 274 ILE A O 1
ATOM 2107 N N . ILE A 1 275 ? -6.491 2.827 -8.995 1.00 80.88 275 ILE A N 1
ATOM 2108 C CA . ILE A 1 275 ? -7.810 2.307 -9.395 1.00 80.88 275 ILE A CA 1
ATOM 2109 C C . ILE A 1 275 ? -8.010 0.909 -8.815 1.00 80.88 275 ILE A C 1
ATOM 2111 O O . ILE A 1 275 ? -9.101 0.553 -8.363 1.00 80.88 275 ILE A O 1
ATOM 2115 N N . GLU A 1 276 ? -6.933 0.123 -8.835 1.00 85.06 276 GLU A N 1
ATOM 2116 C CA . GLU A 1 276 ? -6.919 -1.248 -8.359 1.00 85.06 276 GLU A CA 1
ATOM 2117 C C . GLU A 1 276 ? -5.577 -1.590 -7.712 1.00 85.06 276 GLU A C 1
ATOM 2119 O O . GLU A 1 276 ? -4.509 -1.369 -8.288 1.00 85.06 276 GLU A O 1
ATOM 2124 N N . LEU A 1 277 ? -5.650 -2.199 -6.532 1.00 87.12 277 LEU A N 1
ATOM 2125 C CA . LEU A 1 277 ? -4.550 -2.911 -5.899 1.00 87.12 277 LEU A CA 1
ATOM 2126 C C . LEU A 1 277 ? -5.050 -4.311 -5.563 1.00 87.12 277 LEU A C 1
ATOM 2128 O O . LEU A 1 277 ? -5.955 -4.479 -4.744 1.00 87.12 277 LEU A O 1
ATOM 2132 N N . ALA A 1 278 ? -4.459 -5.321 -6.195 1.00 88.69 278 ALA A N 1
ATOM 2133 C CA . ALA A 1 278 ? -4.805 -6.710 -5.954 1.00 88.69 278 ALA A CA 1
ATOM 2134 C C . ALA A 1 278 ? -3.627 -7.479 -5.353 1.00 88.69 278 ALA A C 1
ATOM 2136 O O . ALA A 1 278 ? -2.508 -7.450 -5.866 1.00 88.69 278 ALA A O 1
ATOM 2137 N N . VAL A 1 279 ? -3.894 -8.199 -4.268 1.00 87.56 279 VAL A N 1
ATOM 2138 C CA . VAL A 1 279 ? -2.955 -9.107 -3.611 1.00 87.56 279 VAL A CA 1
ATOM 2139 C C . VAL A 1 279 ? -3.434 -10.522 -3.885 1.00 87.56 279 VAL A C 1
ATOM 2141 O O . VAL A 1 279 ? -4.478 -10.934 -3.402 1.00 87.56 279 VAL A O 1
ATOM 2144 N N . THR A 1 280 ? -2.676 -11.275 -4.675 1.00 86.50 280 THR A N 1
ATOM 2145 C CA . THR A 1 280 ? -2.933 -12.694 -4.926 1.00 86.50 280 THR A CA 1
ATOM 2146 C C . THR A 1 280 ? -2.012 -13.532 -4.040 1.00 86.50 280 THR A C 1
ATOM 2148 O O . THR A 1 280 ? -0.803 -13.610 -4.305 1.00 86.50 280 THR A O 1
ATOM 2151 N N . PRO A 1 281 ? -2.551 -14.187 -3.007 1.00 79.56 281 PRO A N 1
ATOM 2152 C CA . PRO A 1 281 ? -1.777 -15.069 -2.160 1.00 79.56 281 PRO A CA 1
ATOM 2153 C C . PRO A 1 281 ? -1.455 -16.364 -2.896 1.00 79.56 281 PRO A C 1
ATOM 2155 O O . PRO A 1 281 ? -2.227 -16.856 -3.720 1.00 79.56 281 PRO A O 1
ATOM 2158 N N . ARG A 1 282 ? -0.290 -16.936 -2.595 1.00 77.19 282 ARG A N 1
ATOM 2159 C CA . ARG A 1 282 ? 0.128 -18.235 -3.121 1.00 77.19 282 ARG A CA 1
ATOM 2160 C C . ARG A 1 282 ? 0.660 -19.089 -1.980 1.00 77.19 282 ARG A C 1
ATOM 2162 O O . ARG A 1 282 ? 1.577 -18.687 -1.273 1.00 77.19 282 ARG A O 1
ATOM 2169 N N . VAL A 1 283 ? 0.089 -20.275 -1.796 1.00 72.12 283 VAL A N 1
ATOM 2170 C CA . VAL A 1 283 ? 0.525 -21.203 -0.743 1.00 72.12 283 VAL A CA 1
ATOM 2171 C C . VAL A 1 283 ? 1.983 -21.604 -0.991 1.00 72.12 283 VAL A C 1
ATOM 2173 O O . VAL A 1 283 ? 2.330 -22.028 -2.093 1.00 72.12 283 VAL A O 1
ATOM 2176 N N . GLY A 1 284 ? 2.843 -21.422 0.017 1.00 68.06 284 GLY A N 1
ATOM 2177 C CA . GLY A 1 284 ? 4.272 -21.760 -0.055 1.00 68.06 284 GLY A CA 1
ATOM 2178 C C . GLY A 1 284 ? 5.095 -20.924 -1.046 1.00 68.06 284 GLY A C 1
ATOM 2179 O O . GLY A 1 284 ? 6.209 -21.310 -1.385 1.00 68.06 284 GLY A O 1
ATOM 2180 N N . LYS A 1 285 ? 4.558 -19.805 -1.547 1.00 75.69 285 LYS A N 1
ATOM 2181 C CA . LYS A 1 285 ? 5.206 -18.923 -2.531 1.00 75.69 285 LYS A CA 1
ATOM 2182 C C . LYS A 1 285 ? 5.016 -17.455 -2.125 1.00 75.69 285 LYS A C 1
ATOM 2184 O O . LYS A 1 285 ? 4.119 -17.156 -1.338 1.00 75.69 285 LYS A O 1
ATOM 2189 N N . PRO A 1 286 ? 5.830 -16.522 -2.645 1.00 75.38 286 PRO A N 1
ATOM 2190 C CA . PRO A 1 286 ? 5.620 -15.105 -2.381 1.00 75.38 286 PRO A CA 1
ATOM 2191 C C . PRO A 1 286 ? 4.268 -14.635 -2.931 1.00 75.38 286 PRO A C 1
ATOM 2193 O O . PRO A 1 286 ? 3.789 -15.129 -3.961 1.00 75.38 286 PRO A O 1
ATOM 2196 N N . HIS A 1 287 ? 3.676 -13.657 -2.243 1.00 81.62 287 HIS A N 1
ATOM 2197 C CA . HIS A 1 287 ? 2.486 -12.951 -2.713 1.00 81.62 287 HIS A CA 1
ATOM 2198 C C . HIS A 1 287 ? 2.760 -12.304 -4.069 1.00 81.62 287 HIS A C 1
ATOM 2200 O O . HIS A 1 287 ? 3.872 -11.845 -4.343 1.00 81.62 287 HIS A O 1
ATOM 2206 N N . VAL A 1 288 ? 1.737 -12.265 -4.917 1.00 86.88 288 VAL A N 1
ATOM 2207 C CA . VAL A 1 288 ? 1.769 -11.473 -6.145 1.00 86.88 288 VAL A CA 1
ATOM 2208 C C . VAL A 1 288 ? 0.933 -10.233 -5.917 1.00 86.88 288 VAL A C 1
ATOM 2210 O O . VAL A 1 288 ? -0.258 -10.353 -5.648 1.00 86.88 288 VAL A O 1
ATOM 2213 N N . VAL A 1 289 ? 1.541 -9.062 -6.038 1.00 90.56 289 VAL A N 1
ATOM 2214 C CA . VAL A 1 289 ? 0.828 -7.789 -5.947 1.00 90.56 289 VAL A CA 1
ATOM 2215 C C . VAL A 1 289 ? 0.745 -7.177 -7.335 1.00 90.56 289 VAL A C 1
ATOM 2217 O O . VAL A 1 289 ? 1.761 -7.068 -8.023 1.00 90.56 289 VAL A O 1
ATOM 2220 N N . SER A 1 290 ? -0.456 -6.792 -7.751 1.00 90.75 290 SER A N 1
ATOM 2221 C CA . SER A 1 290 ? -0.679 -5.998 -8.955 1.00 90.75 290 SER A CA 1
ATOM 2222 C C . SER A 1 290 ? -1.306 -4.659 -8.613 1.00 90.75 290 SER A C 1
ATOM 2224 O O . SER A 1 290 ? -2.198 -4.588 -7.770 1.00 90.75 290 SER A O 1
ATOM 2226 N N . VAL A 1 291 ? -0.836 -3.610 -9.278 1.00 90.38 291 VAL A N 1
ATOM 2227 C CA . VAL A 1 291 ? -1.305 -2.237 -9.087 1.00 90.38 291 VAL A CA 1
ATOM 2228 C C . VAL A 1 291 ? -1.618 -1.633 -10.445 1.00 90.38 291 VAL A C 1
ATOM 2230 O O . VAL A 1 291 ? -0.840 -1.796 -11.388 1.00 90.38 291 VAL A O 1
ATOM 2233 N N . ILE A 1 292 ? -2.747 -0.933 -10.521 1.00 88.06 292 ILE A N 1
ATOM 2234 C CA . ILE A 1 292 ? -3.160 -0.127 -11.667 1.00 88.06 292 ILE A CA 1
ATOM 2235 C C . ILE A 1 292 ? -3.364 1.307 -11.184 1.00 88.06 292 ILE A C 1
ATOM 2237 O O . ILE A 1 292 ? -4.198 1.571 -10.313 1.00 88.06 292 ILE A O 1
ATOM 2241 N N . LEU A 1 293 ? -2.601 2.224 -11.771 1.00 87.69 293 LEU A N 1
ATOM 2242 C CA . LEU A 1 293 ? -2.710 3.663 -11.571 1.00 87.69 293 LEU A CA 1
ATOM 2243 C C . LEU A 1 293 ? -3.386 4.306 -12.778 1.00 87.69 293 LEU A C 1
ATOM 2245 O O . LEU A 1 293 ? -3.088 3.942 -13.917 1.00 87.69 293 LEU A O 1
ATOM 2249 N N . GLN A 1 294 ? -4.225 5.306 -12.524 1.00 85.44 294 GLN A N 1
ATOM 2250 C CA . GLN A 1 294 ? -4.703 6.231 -13.549 1.00 85.44 294 GLN A CA 1
ATOM 2251 C C . GLN A 1 294 ? -4.144 7.611 -13.297 1.00 85.44 294 GLN A C 1
ATOM 2253 O O . GLN A 1 294 ? -4.238 8.107 -12.175 1.00 85.44 294 GLN A O 1
ATOM 2258 N N . GLU A 1 295 ? -3.643 8.252 -14.345 1.00 82.88 295 GLU A N 1
ATOM 2259 C CA . GLU A 1 295 ? -3.373 9.679 -14.301 1.00 82.88 295 GLU A CA 1
ATOM 2260 C C . GLU A 1 295 ? -4.658 10.483 -14.056 1.00 82.88 295 GLU A C 1
ATOM 2262 O O . GLU A 1 295 ? -5.713 10.213 -14.637 1.00 82.88 295 GLU A O 1
ATOM 2267 N N . THR A 1 296 ? -4.538 11.512 -13.223 1.00 74.62 296 THR A N 1
ATOM 2268 C CA . THR A 1 296 ? -5.532 12.568 -13.051 1.00 74.62 296 THR A CA 1
ATOM 2269 C C . THR A 1 296 ? -4.973 13.899 -13.532 1.00 74.62 296 THR A C 1
ATOM 2271 O O . THR A 1 296 ? -3.796 14.198 -13.342 1.00 74.62 296 THR A O 1
ATOM 2274 N N . LEU A 1 297 ? -5.814 14.723 -14.158 1.00 63.22 297 LEU A N 1
ATOM 2275 C CA . LEU A 1 297 ? -5.413 16.066 -14.576 1.00 63.22 297 LEU A CA 1
ATOM 2276 C C . LEU A 1 297 ? -5.199 16.943 -13.334 1.00 63.22 297 LEU A C 1
ATOM 2278 O O . LEU A 1 297 ? -6.152 17.247 -12.611 1.00 63.22 297 LEU A O 1
ATOM 2282 N N . ALA A 1 298 ? -3.943 17.321 -13.091 1.00 53.91 298 ALA A N 1
ATOM 2283 C CA . ALA A 1 298 ? -3.598 18.391 -12.162 1.00 53.91 298 ALA A CA 1
ATOM 2284 C C . ALA A 1 298 ? -4.001 19.734 -12.794 1.00 53.91 298 ALA A C 1
ATOM 2286 O O . ALA A 1 298 ? -3.714 19.936 -13.975 1.00 53.91 298 ALA A O 1
ATOM 2287 N N . ASP A 1 299 ? -4.686 20.597 -12.036 1.00 44.31 299 ASP A N 1
ATOM 2288 C CA . ASP A 1 299 ? -4.830 22.017 -12.406 1.00 44.31 299 ASP A CA 1
ATOM 2289 C C . ASP A 1 299 ? -3.494 22.753 -12.252 1.00 44.31 299 ASP A C 1
ATOM 2291 O O . ASP A 1 299 ? -2.744 22.412 -11.303 1.00 44.31 299 ASP A O 1
#

Sequence (299 aa):
MNGQLAVAHSRQAALRRAQVVLAPHESQSPLTDEQLASNHISIAGKDFYFSREFETSGAVFSYLSTDADANAKCPAIRCSAARCEPKWLCRQTRSNAGAEVLGVGEWKISAKQQWLDAAKSAGEIAAYWGLTDVSSDYRLLRANSAKQFYNFFEHNIVVNPYNSKLPHLTLKNSCVDGSRLYQRWVFAGEDQHLGEKRAAGGALTGTSRVSGYTSQGSLQSVIDLAIRRAYADLAQNKKVTVSAIQKQSDGAHVSGYSLEAVQLSSQLRISANIIELAVTPRVGKPHVVSVILQETLAD